Protein AF-Q2BZ16-F1 (afdb_monomer)

pLDDT: mean 89.01, std 15.11, range [29.8, 98.81]

Nearest PDB structures (foldseek):
  7jh5-assembly2_B  TM=1.360E-01  e=3.542E+00  synthetic construct
  8px9-assembly1_A  TM=1.575E-01  e=5.573E+00  Escherichia coli
  4mu6-assembly1_A  TM=1.431E-01  e=7.653E+00  Legionella pneumophila subsp. pneumophila str. Philadelphia 1

Radius of gyration: 20.98 Å; Cα contacts (8 Å, |Δi|>4): 187; chains: 1; bounding box: 48×54×52 Å

Foldseek 3Di:
DVVVVVVVVVVVVPPPLVVVVVCLVCVLVVVLVVCVLQFPDDPVLSVLLSVLSVVLSVVCLQPLLVQVLVLLVVVLVCLVDQDDLVVVVVSVVSVLVSVLVSVLSSVVSVLVSLLVDDPVRLVRSLVSVVVVLVVVVVVVVVDDPVRQLVVQLVVQQVVLCQQQNDDDPVLSVLSSVLSVLCVVCVVVVSVLVVVLSVQVNVLSVCSNDPCSSVSVSVSSSCVSVVPDPVCVVVVVVSSSVVSVSVSVSSNPHDPNSSVSNSVVSVSSSVSSVVSSPPD

Solvent-accessible surface area (backbone atoms only — not comparable to full-atom values): 14954 Å² total; per-residue (Å²): 118,77,73,63,55,58,62,53,53,60,59,66,70,75,33,78,60,51,55,54,50,51,51,60,77,42,37,43,59,53,52,48,58,59,42,57,77,39,46,64,64,53,78,66,47,44,54,53,32,52,56,34,29,49,53,24,49,53,50,38,37,70,56,43,44,57,51,52,45,51,52,52,52,52,51,57,61,56,62,76,44,70,58,51,49,68,54,49,52,50,50,52,52,54,53,42,52,52,47,38,58,47,49,52,45,58,44,50,32,51,49,59,39,57,48,69,52,52,74,64,32,54,50,51,20,51,50,43,51,54,48,54,54,48,52,58,48,50,61,58,65,75,45,52,75,66,54,54,42,50,55,43,25,52,54,52,46,51,59,47,30,78,46,37,41,88,76,52,77,68,50,51,50,50,40,42,52,51,28,50,55,51,58,75,46,39,64,60,56,53,50,52,52,52,50,49,50,55,51,49,57,54,49,62,74,39,39,86,44,90,60,29,63,64,51,52,53,51,48,51,41,28,61,70,67,62,62,40,91,91,49,40,68,64,49,51,55,49,49,53,54,50,32,50,48,52,28,54,51,51,61,66,51,47,76,68,29,49,52,44,31,53,49,51,56,48,49,55,38,52,46,46,52,51,51,54,70,58,124

Structure (mmCIF, N/CA/C/O backbone):
data_AF-Q2BZ16-F1
#
_entry.id   AF-Q2BZ16-F1
#
loop_
_atom_site.group_PDB
_atom_site.id
_atom_site.type_symbol
_atom_site.label_atom_id
_atom_site.label_alt_id
_atom_site.label_comp_id
_atom_site.label_asym_id
_atom_site.label_entity_id
_atom_site.label_seq_id
_atom_site.pdbx_PDB_ins_code
_atom_site.Cartn_x
_atom_site.Cartn_y
_atom_site.Cartn_z
_atom_site.occupancy
_atom_site.B_iso_or_equiv
_atom_site.auth_seq_id
_atom_site.auth_comp_id
_atom_site.auth_asym_id
_atom_site.auth_atom_id
_atom_site.pdbx_PDB_model_num
ATOM 1 N N . MET A 1 1 ? -8.953 -36.991 -1.541 1.00 36.22 1 MET A N 1
ATOM 2 C CA . MET A 1 1 ? -9.427 -35.610 -1.822 1.00 36.22 1 MET A CA 1
ATOM 3 C C . MET A 1 1 ? -8.443 -34.764 -2.638 1.00 36.22 1 MET A C 1
ATOM 5 O O . MET A 1 1 ? -8.890 -33.871 -3.342 1.00 36.22 1 MET A O 1
ATOM 9 N N . LEU A 1 2 ? -7.148 -35.106 -2.652 1.00 29.92 2 LEU A N 1
ATOM 10 C CA . LEU A 1 2 ? -6.067 -34.384 -3.343 1.00 29.92 2 LEU A CA 1
ATOM 11 C C . LEU A 1 2 ? -6.195 -34.264 -4.884 1.00 29.92 2 LEU A C 1
ATOM 13 O O . LEU A 1 2 ? -5.554 -33.414 -5.488 1.00 29.92 2 LEU A O 1
ATOM 17 N N . LYS A 1 3 ? -7.043 -35.075 -5.538 1.00 29.80 3 LYS A N 1
ATOM 18 C CA . LYS A 1 3 ? -7.273 -35.004 -6.997 1.00 29.80 3 LYS A CA 1
ATOM 19 C C . LYS A 1 3 ? -8.356 -33.993 -7.417 1.00 29.80 3 LYS A C 1
ATOM 21 O O . LYS A 1 3 ? -8.315 -33.531 -8.548 1.00 29.80 3 LYS A O 1
ATOM 26 N N . ARG A 1 4 ? -9.273 -33.584 -6.519 1.00 29.91 4 ARG A N 1
ATOM 27 C CA . ARG A 1 4 ? -10.236 -32.483 -6.784 1.00 29.91 4 ARG A CA 1
ATOM 28 C C . ARG A 1 4 ? -9.595 -31.102 -6.611 1.00 29.91 4 ARG A C 1
ATOM 30 O O . ARG A 1 4 ? -10.038 -30.150 -7.241 1.00 29.91 4 ARG A O 1
ATOM 37 N N . THR A 1 5 ? -8.522 -31.005 -5.827 1.00 37.19 5 THR A N 1
ATOM 38 C CA . THR A 1 5 ? -7.779 -29.757 -5.598 1.00 37.19 5 THR A CA 1
ATOM 39 C C . THR A 1 5 ? -6.943 -29.342 -6.811 1.00 37.19 5 THR A C 1
ATOM 41 O O . THR A 1 5 ? -6.835 -28.157 -7.102 1.00 37.19 5 THR A O 1
ATOM 44 N N . ILE A 1 6 ? -6.428 -30.306 -7.583 1.00 37.50 6 ILE A N 1
ATOM 45 C CA . ILE A 1 6 ? -5.630 -30.023 -8.788 1.00 37.50 6 ILE A CA 1
ATOM 46 C C . ILE A 1 6 ? -6.506 -29.436 -9.913 1.00 37.50 6 ILE A C 1
ATOM 48 O O . ILE A 1 6 ? -6.067 -28.538 -10.625 1.00 37.50 6 ILE A O 1
ATOM 52 N N . SER A 1 7 ? -7.773 -29.852 -10.030 1.00 34.72 7 SER A N 1
ATOM 53 C CA . SER A 1 7 ? -8.688 -29.336 -11.063 1.00 34.72 7 SER A CA 1
ATOM 54 C C . SER A 1 7 ? -9.267 -27.946 -10.760 1.00 34.72 7 SER A C 1
ATOM 56 O O . SER A 1 7 ? -9.598 -27.228 -11.697 1.00 34.72 7 SER A O 1
ATOM 58 N N . ILE A 1 8 ? -9.344 -27.527 -9.489 1.00 37.44 8 ILE A N 1
ATOM 59 C CA . ILE A 1 8 ? -9.792 -26.166 -9.124 1.00 37.44 8 ILE A CA 1
ATOM 60 C C . ILE A 1 8 ? -8.650 -25.153 -9.305 1.00 37.44 8 ILE A C 1
ATOM 62 O O . ILE A 1 8 ? -8.877 -24.049 -9.793 1.00 37.44 8 ILE A O 1
ATOM 66 N N . ILE A 1 9 ? -7.402 -25.552 -9.037 1.00 39.59 9 ILE A N 1
ATOM 67 C CA . ILE A 1 9 ? -6.224 -24.695 -9.250 1.00 39.59 9 ILE A CA 1
ATOM 68 C C . ILE A 1 9 ? -5.995 -24.408 -10.748 1.00 39.59 9 ILE A C 1
ATOM 70 O O . ILE A 1 9 ? -5.585 -23.306 -11.100 1.00 39.59 9 ILE A O 1
ATOM 74 N N . ILE A 1 10 ? -6.348 -25.337 -11.646 1.00 38.06 10 ILE A N 1
ATOM 75 C CA . ILE A 1 10 ? -6.248 -25.135 -13.106 1.00 38.06 10 ILE A CA 1
ATOM 76 C C . ILE A 1 10 ? -7.268 -24.097 -13.627 1.00 38.06 10 ILE A C 1
ATOM 78 O O . ILE A 1 10 ? -6.991 -23.418 -14.615 1.00 38.06 10 ILE A O 1
ATOM 82 N N . ILE A 1 11 ? -8.394 -23.882 -12.932 1.00 36.31 11 ILE A N 1
ATOM 83 C CA . ILE A 1 11 ? -9.359 -22.812 -13.257 1.00 36.31 11 ILE A CA 1
ATOM 84 C C . ILE A 1 11 ? -8.897 -21.454 -12.690 1.00 36.31 11 ILE A C 1
ATOM 86 O O . ILE A 1 11 ? -9.123 -20.422 -13.322 1.00 36.31 11 ILE A O 1
ATOM 90 N N . CYS A 1 12 ? -8.148 -21.441 -11.579 1.00 35.69 12 CYS A N 1
ATOM 91 C CA . CYS A 1 12 ? -7.564 -20.221 -11.003 1.00 35.69 12 CYS A CA 1
ATOM 92 C C . CYS A 1 12 ? -6.459 -19.580 -11.869 1.00 35.69 12 CYS A C 1
ATOM 94 O O . CYS A 1 12 ? -6.172 -18.397 -11.708 1.00 35.69 12 CYS A O 1
ATOM 96 N N . VAL A 1 13 ? -5.860 -20.319 -12.813 1.00 43.97 13 VAL A N 1
ATOM 97 C CA . VAL A 1 13 ? -4.787 -19.814 -13.698 1.00 43.97 13 VAL A CA 1
ATOM 98 C C . VAL A 1 13 ? -5.331 -19.212 -15.008 1.00 43.97 13 VAL A C 1
ATOM 100 O O . VAL A 1 13 ? -4.614 -18.508 -15.714 1.00 43.97 13 VAL A O 1
ATOM 103 N N . MET A 1 14 ? -6.617 -19.407 -15.323 1.00 35.34 14 MET A N 1
ATOM 104 C CA . MET A 1 14 ? -7.215 -18.929 -16.580 1.00 35.34 14 MET A CA 1
ATOM 105 C C . MET A 1 14 ? -7.683 -17.463 -16.550 1.00 35.34 14 MET A C 1
ATOM 107 O O . M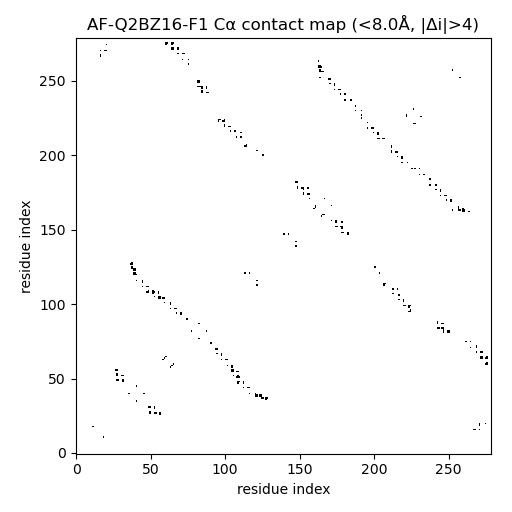ET A 1 14 ? -8.068 -16.941 -17.594 1.00 35.34 14 MET A O 1
ATOM 111 N N . LEU A 1 15 ? -7.668 -16.767 -15.405 1.00 41.56 15 LEU A N 1
ATOM 112 C CA . LEU A 1 15 ? -8.294 -15.444 -15.293 1.00 41.56 15 LEU A CA 1
ATOM 113 C C . LEU A 1 15 ? -7.545 -14.485 -14.350 1.00 41.56 15 LEU A C 1
ATOM 115 O O . LEU A 1 15 ? -8.103 -14.033 -13.350 1.00 41.56 15 LEU A O 1
ATOM 119 N N . SER A 1 16 ? -6.315 -14.089 -14.686 1.00 46.12 16 SER A N 1
ATOM 120 C CA . SER A 1 16 ? -5.622 -13.003 -13.963 1.00 46.12 16 SER A CA 1
ATOM 121 C C . SER A 1 16 ? -6.459 -11.709 -13.886 1.00 46.12 16 SER A C 1
ATOM 123 O O . SER A 1 16 ? -6.388 -10.992 -12.892 1.00 46.12 16 SER A O 1
ATOM 125 N N . GLY A 1 17 ? -7.350 -11.472 -14.860 1.00 45.38 17 GLY A N 1
ATOM 126 C CA . GLY A 1 17 ? -8.334 -10.382 -14.820 1.00 45.38 17 GLY A CA 1
ATOM 127 C C . GLY A 1 17 ? -9.620 -10.667 -14.024 1.00 45.38 17 GLY A C 1
ATOM 128 O O . GLY A 1 17 ? -10.212 -9.732 -13.482 1.00 45.38 17 GLY A O 1
ATOM 129 N N . CYS A 1 18 ? -10.080 -11.922 -13.894 1.00 52.06 18 CYS A N 1
ATOM 130 C CA . CYS A 1 18 ? -11.289 -12.201 -13.096 1.00 52.06 18 CYS A CA 1
ATOM 131 C C . CYS A 1 18 ? -10.998 -12.307 -11.611 1.00 52.06 18 CYS A C 1
ATOM 133 O O . CYS A 1 18 ? -11.869 -11.934 -10.839 1.00 52.06 18 CYS A O 1
ATOM 135 N N . THR A 1 19 ? -9.803 -12.729 -11.197 1.00 59.22 19 THR A N 1
ATOM 136 C CA . THR A 1 19 ? -9.430 -12.693 -9.776 1.00 59.22 19 THR A CA 1
ATOM 137 C C . THR A 1 19 ? -9.396 -11.252 -9.271 1.00 59.22 19 THR A C 1
ATOM 139 O O . THR A 1 19 ? -9.995 -10.959 -8.243 1.00 59.22 19 THR A O 1
ATOM 142 N N . PHE A 1 20 ? -8.811 -10.320 -10.035 1.00 63.94 20 PHE A N 1
ATOM 143 C CA . PHE A 1 20 ? -8.839 -8.893 -9.692 1.00 63.94 20 PHE A CA 1
ATOM 144 C C . PHE A 1 20 ? -10.270 -8.344 -9.617 1.00 63.94 20 PHE A C 1
ATOM 146 O O . PHE A 1 20 ? -10.628 -7.665 -8.660 1.00 63.94 20 PHE A O 1
ATOM 153 N N . LYS A 1 21 ? -11.118 -8.673 -10.598 1.00 63.62 21 LYS A N 1
ATOM 154 C CA . LYS A 1 21 ? -12.527 -8.248 -10.606 1.00 63.62 21 LYS A CA 1
ATOM 155 C C . LYS A 1 21 ? -13.335 -8.861 -9.468 1.00 63.62 21 LYS A C 1
ATOM 157 O O . LYS A 1 21 ? -14.177 -8.172 -8.910 1.00 63.62 21 LYS A O 1
ATOM 162 N N . LEU A 1 22 ? -13.119 -10.135 -9.153 1.00 67.50 22 LEU A N 1
ATOM 163 C CA . LEU A 1 22 ? -13.788 -10.835 -8.060 1.00 67.50 22 LEU A CA 1
ATOM 164 C C . LEU A 1 22 ? -13.410 -10.192 -6.724 1.00 67.50 22 LEU A C 1
ATOM 166 O O . LEU A 1 22 ? -14.297 -9.784 -5.988 1.00 67.50 22 LEU A O 1
ATOM 170 N N . VAL A 1 23 ? -12.110 -10.008 -6.472 1.00 69.31 23 VAL A N 1
ATOM 171 C CA . VAL A 1 23 ? -11.611 -9.352 -5.255 1.00 69.31 23 VAL A CA 1
ATOM 172 C C . VAL A 1 23 ? -12.132 -7.920 -5.152 1.00 69.31 23 VAL A C 1
ATOM 174 O O . VAL A 1 23 ? -12.609 -7.525 -4.097 1.00 69.31 23 VAL A O 1
ATOM 177 N N . TYR A 1 24 ? -12.109 -7.152 -6.246 1.00 77.75 24 TYR A N 1
ATOM 178 C CA . TYR A 1 24 ? -12.597 -5.773 -6.235 1.00 77.75 24 TYR A CA 1
ATOM 179 C C . TYR A 1 24 ? -14.115 -5.679 -6.012 1.00 77.75 24 TYR A C 1
ATOM 181 O O . TYR A 1 24 ? -14.581 -4.780 -5.321 1.00 77.75 24 TYR A O 1
ATOM 189 N N . ASN A 1 25 ? -14.908 -6.571 -6.613 1.00 76.88 25 ASN A N 1
ATOM 190 C CA . ASN A 1 25 ? -16.369 -6.548 -6.466 1.00 76.88 25 ASN A CA 1
ATOM 191 C C . ASN A 1 25 ? -16.848 -6.987 -5.078 1.00 76.88 25 ASN A C 1
ATOM 193 O O . ASN A 1 25 ? -18.020 -6.790 -4.791 1.00 76.88 25 ASN A O 1
ATOM 197 N N . SER A 1 26 ? -15.968 -7.575 -4.271 1.00 75.19 26 SER A N 1
ATOM 198 C CA . SER A 1 26 ? -16.225 -7.961 -2.880 1.00 75.19 26 SER A CA 1
ATOM 199 C C . SER A 1 26 ? -15.316 -7.195 -1.914 1.00 75.19 26 SER A C 1
ATOM 201 O O . SER A 1 26 ? -14.990 -7.689 -0.838 1.00 75.19 26 SER A O 1
ATOM 203 N N . LEU A 1 27 ? -14.797 -6.035 -2.334 1.00 75.69 27 LEU A N 1
ATOM 204 C CA . LEU A 1 27 ? -13.805 -5.286 -1.565 1.00 75.69 27 LEU A CA 1
ATOM 205 C C . LEU A 1 27 ? -14.391 -4.709 -0.273 1.00 75.69 27 LEU A C 1
ATOM 207 O O . LEU A 1 27 ? -13.687 -4.644 0.723 1.00 75.69 27 LEU A O 1
ATOM 211 N N . ASP A 1 28 ? -15.661 -4.325 -0.296 1.00 70.31 28 ASP A N 1
ATOM 212 C CA . ASP A 1 28 ? -16.469 -3.986 0.875 1.00 70.31 28 ASP A CA 1
ATOM 213 C C . ASP A 1 28 ? -16.415 -5.098 1.931 1.00 70.31 28 ASP A C 1
ATOM 215 O O . ASP A 1 28 ? -15.967 -4.843 3.046 1.00 70.31 28 ASP A O 1
ATOM 219 N N . PHE A 1 29 ? -16.722 -6.341 1.544 1.00 67.00 29 PHE A N 1
ATOM 220 C CA . PHE A 1 29 ? -16.635 -7.509 2.426 1.00 67.00 29 PHE A CA 1
ATOM 221 C C . PHE A 1 29 ? -15.213 -7.737 2.957 1.00 67.00 29 PHE A C 1
ATOM 223 O O . PHE A 1 29 ? -15.027 -8.032 4.131 1.00 67.00 29 PHE A O 1
ATOM 230 N N . TRP A 1 30 ? -14.183 -7.599 2.116 1.00 73.38 30 TRP A N 1
ATOM 231 C CA . TRP A 1 30 ? -12.798 -7.807 2.558 1.00 73.38 30 TRP A CA 1
ATOM 232 C C . TRP A 1 30 ? -12.284 -6.700 3.482 1.00 73.38 30 TRP A C 1
ATOM 234 O O . TRP A 1 30 ? -11.496 -6.991 4.382 1.00 73.38 30 TRP A O 1
ATOM 244 N N . ILE A 1 31 ? -12.690 -5.447 3.257 1.00 72.25 31 ILE A N 1
ATOM 245 C CA . ILE A 1 31 ? -12.357 -4.330 4.149 1.00 72.25 31 ILE A CA 1
ATOM 246 C C . ILE A 1 31 ? -13.032 -4.552 5.494 1.00 72.25 31 ILE A C 1
ATOM 248 O O . ILE A 1 31 ? -12.367 -4.450 6.518 1.00 72.25 31 ILE A O 1
ATOM 252 N N . ASP A 1 32 ? -14.317 -4.881 5.480 1.00 73.19 32 ASP A N 1
ATOM 253 C CA . ASP A 1 32 ? -15.089 -5.166 6.677 1.00 73.19 32 ASP A CA 1
ATOM 254 C C . ASP A 1 32 ? -14.503 -6.339 7.482 1.00 73.19 32 ASP A C 1
ATOM 256 O O . ASP A 1 32 ? -14.117 -6.170 8.638 1.00 73.19 32 ASP A O 1
ATOM 260 N N . TYR A 1 33 ? -14.284 -7.484 6.827 1.00 75.38 33 TYR A N 1
ATOM 261 C CA . TYR A 1 33 ? -13.641 -8.657 7.421 1.00 75.38 33 TYR A CA 1
ATOM 262 C C . TYR A 1 33 ? -12.287 -8.303 8.048 1.00 75.38 33 TYR A C 1
ATOM 264 O O . TYR A 1 33 ? -12.024 -8.652 9.195 1.00 75.38 33 TYR A O 1
ATOM 272 N N . TYR A 1 34 ? -11.438 -7.557 7.332 1.00 76.62 34 TYR A N 1
ATOM 273 C CA . TYR A 1 34 ? -10.153 -7.114 7.871 1.00 76.62 34 TYR A CA 1
ATOM 274 C C . TYR A 1 34 ? -10.320 -6.173 9.069 1.00 76.62 34 TYR A C 1
ATOM 276 O O . TYR A 1 34 ? -9.558 -6.265 10.024 1.00 76.62 34 TYR A O 1
ATOM 284 N N . LEU A 1 35 ? -11.287 -5.253 9.035 1.00 80.50 35 LEU A N 1
ATOM 285 C CA . LEU A 1 35 ? -11.538 -4.323 10.133 1.00 80.50 35 LEU A CA 1
ATOM 286 C C . LEU A 1 35 ? -12.117 -5.018 11.364 1.00 80.50 35 LEU A C 1
ATOM 288 O O . LEU A 1 35 ? -11.813 -4.567 12.465 1.00 80.50 35 LEU A O 1
ATOM 292 N N . SER A 1 36 ? -12.870 -6.107 11.207 1.00 80.31 36 SER A N 1
ATOM 293 C CA . SER A 1 36 ? -13.426 -6.876 12.327 1.00 80.31 36 SER A CA 1
ATOM 294 C C . SER A 1 36 ? -12.349 -7.466 13.254 1.00 80.31 36 SER A C 1
ATOM 296 O O . SER A 1 36 ? -12.564 -7.573 14.459 1.00 80.31 36 SER A O 1
ATOM 298 N N . ASP A 1 37 ? -11.144 -7.730 12.731 1.00 85.75 37 ASP A N 1
ATOM 299 C CA . ASP A 1 37 ? -9.990 -8.157 13.534 1.00 85.75 37 ASP A CA 1
ATOM 300 C C . ASP A 1 37 ? -9.412 -7.021 14.403 1.00 85.75 37 ASP A C 1
ATOM 302 O O . ASP A 1 37 ? -8.640 -7.281 15.322 1.00 85.75 37 ASP A O 1
ATOM 306 N N . TYR A 1 38 ? -9.762 -5.755 14.138 1.00 86.94 38 TYR A N 1
ATOM 307 C CA . TYR A 1 38 ? -9.217 -4.577 14.831 1.00 86.94 38 TYR A CA 1
ATOM 308 C C . TYR A 1 38 ? -10.276 -3.733 15.551 1.00 86.94 38 TYR A C 1
ATOM 310 O O . TYR A 1 38 ? -9.956 -3.070 16.541 1.00 8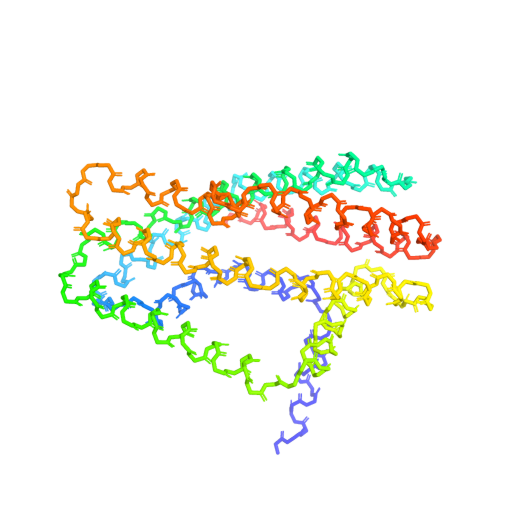6.94 38 TYR A O 1
ATOM 318 N N . LEU A 1 39 ? -11.514 -3.696 15.062 1.00 90.69 39 LEU A N 1
ATOM 319 C CA . LEU A 1 39 ? -12.602 -2.874 15.581 1.00 90.69 39 LEU A CA 1
ATOM 320 C C . LEU A 1 39 ? -13.577 -3.727 16.395 1.00 90.69 39 LEU A C 1
ATOM 322 O O . LEU A 1 39 ? -14.169 -4.664 15.878 1.00 90.69 39 LEU A O 1
ATOM 326 N N . ASP A 1 40 ? -13.772 -3.370 17.665 1.00 92.00 40 ASP A N 1
ATOM 327 C CA . ASP A 1 40 ? -14.733 -4.035 18.555 1.00 92.00 40 ASP A CA 1
ATOM 328 C C . ASP A 1 40 ? -16.141 -3.470 18.305 1.00 92.00 40 ASP A C 1
ATOM 330 O O . ASP A 1 40 ? -16.627 -2.634 19.068 1.00 92.00 40 ASP A O 1
ATOM 334 N N . LEU A 1 41 ? -16.744 -3.819 17.165 1.00 93.94 41 LEU A N 1
ATOM 335 C CA . LEU A 1 41 ? -18.048 -3.308 16.732 1.00 93.94 41 LEU A CA 1
ATOM 336 C C . LEU A 1 41 ? -19.192 -4.198 17.226 1.00 93.94 41 LEU A C 1
ATOM 338 O O . LEU A 1 41 ? -19.115 -5.424 17.170 1.00 93.94 41 LEU A O 1
ATOM 342 N N . ASP A 1 42 ? -20.283 -3.580 17.680 1.00 94.62 42 ASP A N 1
ATOM 343 C CA . ASP A 1 42 ? -21.539 -4.300 17.896 1.00 94.62 42 ASP A CA 1
ATOM 344 C C . ASP A 1 42 ? -22.280 -4.553 16.569 1.00 94.62 42 ASP A C 1
ATOM 346 O O . ASP A 1 42 ? -21.923 -4.025 15.515 1.00 94.62 42 ASP A O 1
ATOM 350 N N . SER A 1 43 ? -23.343 -5.360 16.602 1.00 94.94 43 SER A N 1
ATOM 351 C CA . SER A 1 43 ? -24.082 -5.731 15.388 1.00 94.94 43 SER A CA 1
ATOM 352 C C . SER A 1 43 ? -24.708 -4.543 14.650 1.00 94.94 43 SER A C 1
ATOM 354 O O . SER A 1 43 ? -24.883 -4.614 13.435 1.00 94.94 43 SER A O 1
ATOM 356 N N . GLN A 1 44 ? -25.062 -3.461 15.351 1.00 96.50 44 GLN A N 1
ATOM 357 C CA . GLN A 1 44 ? -25.607 -2.270 14.703 1.00 96.50 44 GLN A CA 1
ATOM 358 C C . GLN A 1 44 ? -24.491 -1.504 13.985 1.00 96.50 44 GLN A C 1
ATOM 360 O O . GLN A 1 44 ? -24.634 -1.178 12.810 1.00 96.50 44 GLN A O 1
ATOM 365 N N . GLN A 1 45 ? -23.373 -1.269 14.671 1.00 96.94 45 GLN A N 1
ATOM 366 C CA . GLN A 1 45 ? -22.184 -0.607 14.129 1.00 96.94 45 GLN A CA 1
ATOM 367 C C . GLN A 1 45 ? -21.600 -1.351 12.926 1.00 96.94 45 GLN A C 1
ATOM 369 O O . GLN A 1 45 ? -21.195 -0.729 11.948 1.00 96.94 45 GLN A O 1
ATOM 374 N N . GLN A 1 46 ? -21.592 -2.679 12.995 1.00 94.56 46 GLN A N 1
ATOM 375 C CA . GLN A 1 46 ? -21.154 -3.564 11.924 1.00 94.56 46 GLN A CA 1
ATOM 376 C C . GLN A 1 46 ? -22.020 -3.393 10.666 1.00 94.56 46 GLN A C 1
ATOM 378 O O . GLN A 1 46 ? -21.512 -3.126 9.582 1.00 94.56 46 GLN A O 1
ATOM 383 N N . ASN A 1 47 ? -23.345 -3.435 10.821 1.00 94.62 47 ASN A N 1
ATOM 384 C CA . ASN A 1 47 ? -24.279 -3.216 9.715 1.00 94.62 47 ASN A CA 1
ATOM 385 C C . ASN A 1 47 ? -24.182 -1.788 9.132 1.00 94.62 47 ASN A C 1
ATOM 387 O O . ASN A 1 47 ? -24.303 -1.598 7.923 1.00 94.62 47 ASN A O 1
ATOM 391 N N . GLU A 1 48 ? -23.943 -0.775 9.975 1.00 95.69 48 GLU A N 1
ATOM 392 C CA . GLU A 1 48 ? -23.670 0.600 9.526 1.00 95.69 48 GLU A CA 1
ATOM 393 C C . GLU A 1 48 ? -22.371 0.682 8.701 1.00 95.69 48 GLU A C 1
ATOM 395 O O . GLU A 1 48 ? -22.342 1.355 7.665 1.00 95.69 48 GLU A O 1
ATOM 400 N N . LEU A 1 49 ? -21.313 -0.026 9.120 1.00 95.12 49 LEU A N 1
ATOM 401 C CA . LEU A 1 49 ? -20.041 -0.087 8.398 1.00 95.12 49 LEU A CA 1
ATOM 402 C C . LEU A 1 49 ? -20.207 -0.753 7.029 1.00 95.12 49 LEU A C 1
ATOM 404 O O . LEU A 1 49 ? -19.777 -0.182 6.028 1.00 95.12 49 LEU A O 1
ATOM 408 N N . GLU A 1 50 ? -20.847 -1.921 6.981 1.00 93.75 50 GLU A N 1
ATOM 409 C CA . GLU A 1 50 ? -21.070 -2.696 5.755 1.00 93.75 50 GLU A CA 1
ATOM 410 C C . GLU A 1 50 ? -21.809 -1.868 4.691 1.00 93.75 50 GLU A C 1
ATOM 412 O O . GLU A 1 50 ? -21.316 -1.704 3.571 1.00 93.75 50 GLU A O 1
ATOM 417 N N . GLN A 1 51 ? -22.937 -1.248 5.056 1.00 95.44 51 GLN A N 1
ATOM 418 C CA . GLN A 1 51 ? -23.701 -0.384 4.145 1.00 95.44 51 GLN A CA 1
ATOM 419 C C . GLN A 1 51 ? -22.883 0.830 3.685 1.00 95.44 51 GLN A C 1
ATOM 421 O O . GLN A 1 51 ? -22.909 1.219 2.513 1.00 95.44 51 GLN A O 1
ATOM 426 N N . GLY A 1 52 ? -22.128 1.436 4.604 1.00 96.38 52 GLY A N 1
ATOM 427 C CA . GLY A 1 52 ? -21.242 2.548 4.289 1.00 96.38 52 GLY A CA 1
ATOM 428 C C . GLY A 1 52 ? -20.129 2.163 3.307 1.00 96.38 52 GLY A C 1
ATOM 429 O O . GLY A 1 52 ? -19.821 2.932 2.391 1.00 96.38 52 GLY A O 1
ATOM 430 N N . LEU A 1 53 ? -19.548 0.970 3.458 1.00 93.69 53 LEU A N 1
ATOM 431 C CA . LEU A 1 53 ? -18.510 0.437 2.575 1.00 93.69 53 LEU A CA 1
ATOM 432 C C . LEU A 1 53 ? -19.050 0.078 1.187 1.00 93.69 53 LEU A C 1
ATOM 434 O O . LEU A 1 53 ? -18.352 0.325 0.201 1.00 93.69 53 LEU A O 1
ATOM 438 N N . GLU A 1 54 ? -20.286 -0.413 1.079 1.00 94.38 54 GLU A N 1
ATOM 439 C CA . GLU A 1 54 ? -20.949 -0.645 -0.212 1.00 94.38 54 GLU A CA 1
ATOM 440 C C . GLU A 1 54 ? -21.081 0.671 -1.005 1.00 94.38 54 GLU A C 1
ATOM 442 O O . GLU A 1 54 ? -20.672 0.769 -2.171 1.00 94.38 54 GLU A O 1
ATOM 447 N N . ILE A 1 55 ? -21.567 1.731 -0.346 1.00 95.38 55 ILE A N 1
ATOM 448 C CA . ILE A 1 55 ? -21.687 3.072 -0.939 1.00 95.38 55 ILE A CA 1
ATOM 449 C C . ILE A 1 55 ? -20.304 3.617 -1.320 1.00 95.38 55 ILE A C 1
ATOM 451 O O . ILE A 1 55 ? -20.119 4.127 -2.432 1.00 95.38 55 ILE A O 1
ATOM 455 N N . ALA A 1 56 ? -19.318 3.490 -0.428 1.00 93.62 56 ALA A N 1
ATOM 456 C CA . ALA A 1 56 ? -17.945 3.915 -0.678 1.00 93.62 56 ALA A CA 1
ATOM 457 C C . ALA A 1 56 ? -17.338 3.187 -1.890 1.00 93.62 56 ALA A C 1
ATOM 459 O O . ALA A 1 56 ? -16.721 3.818 -2.751 1.00 93.62 56 ALA A O 1
ATOM 460 N N . LEU A 1 57 ? -17.561 1.878 -2.031 1.00 91.00 57 LEU A N 1
ATOM 461 C CA . LEU A 1 57 ? -17.077 1.095 -3.167 1.00 91.00 57 LEU A CA 1
ATOM 462 C C . LEU A 1 57 ? -17.698 1.567 -4.490 1.00 91.00 57 LEU A C 1
ATOM 464 O O . LEU A 1 57 ? -16.987 1.699 -5.497 1.00 91.00 57 LEU A O 1
ATOM 468 N N . ALA A 1 58 ? -18.999 1.871 -4.492 1.00 93.19 58 ALA A N 1
ATOM 469 C CA . ALA A 1 58 ? -19.686 2.434 -5.650 1.00 93.19 58 ALA A CA 1
ATOM 470 C C . ALA A 1 58 ? -19.125 3.819 -6.028 1.00 93.19 58 ALA A C 1
ATOM 472 O O . ALA A 1 58 ? -18.823 4.070 -7.200 1.00 93.19 58 ALA A O 1
ATOM 473 N N . GLN A 1 59 ? -18.900 4.698 -5.046 1.00 93.69 59 GLN A N 1
ATOM 474 C CA . GLN A 1 59 ? -18.278 6.011 -5.261 1.00 93.69 59 GLN A CA 1
ATOM 475 C C . GLN A 1 59 ? -16.842 5.886 -5.789 1.00 93.69 59 GLN A C 1
ATOM 477 O O . GLN A 1 59 ? -16.475 6.544 -6.769 1.00 93.69 59 GLN A O 1
ATOM 482 N N . HIS A 1 60 ? -16.034 5.002 -5.198 1.00 92.62 60 HIS A N 1
ATOM 483 C CA . HIS A 1 60 ? -14.663 4.738 -5.627 1.00 92.62 60 HIS A CA 1
ATOM 484 C C . HIS A 1 60 ? -14.622 4.248 -7.080 1.00 92.62 60 HIS A C 1
ATOM 486 O O . HIS A 1 60 ? -13.818 4.726 -7.888 1.00 92.62 60 HIS A O 1
ATOM 492 N N . ARG A 1 61 ? -15.536 3.342 -7.448 1.00 91.25 61 ARG A N 1
ATOM 493 C CA . ARG A 1 61 ? -15.682 2.843 -8.821 1.00 91.25 61 ARG A CA 1
ATOM 494 C C . ARG A 1 61 ? -16.000 3.966 -9.811 1.00 91.25 61 ARG A C 1
ATOM 496 O O . ARG A 1 61 ? -15.390 4.014 -10.877 1.00 91.25 61 ARG A O 1
ATOM 503 N N . GLN A 1 62 ? -16.919 4.867 -9.465 1.00 90.25 62 GLN A N 1
ATOM 504 C CA . GLN A 1 62 ? -17.344 5.953 -10.354 1.00 90.25 62 GLN A CA 1
ATOM 505 C C . GLN A 1 62 ? -16.290 7.059 -10.500 1.00 90.25 62 GLN A C 1
ATOM 507 O O . GLN A 1 62 ? -16.130 7.615 -11.587 1.00 90.25 62 GLN A O 1
ATOM 512 N N . GLN A 1 63 ? -15.566 7.381 -9.426 1.00 91.38 63 GLN A N 1
ATOM 513 C CA . GLN A 1 63 ? -14.705 8.567 -9.379 1.00 91.38 63 GLN A CA 1
ATOM 514 C C . GLN A 1 63 ? -13.213 8.223 -9.448 1.00 91.38 63 GLN A C 1
ATOM 516 O O . GLN A 1 63 ? -12.481 8.765 -10.279 1.00 91.38 63 GLN A O 1
ATOM 521 N N . GLN A 1 64 ? -12.749 7.300 -8.603 1.00 90.25 64 GLN A N 1
ATOM 522 C CA . GLN A 1 64 ? -11.319 7.075 -8.365 1.00 90.25 64 GLN A CA 1
ATOM 523 C C . GLN A 1 64 ? -10.695 6.140 -9.403 1.00 90.25 64 GLN A C 1
ATOM 525 O O . GLN A 1 64 ? -9.596 6.396 -9.902 1.00 90.25 64 GLN A O 1
ATOM 530 N N . LEU A 1 65 ? -11.419 5.104 -9.838 1.00 91.38 65 LEU A N 1
ATOM 531 C CA . LEU A 1 65 ? -10.931 4.197 -10.882 1.00 91.38 65 LEU A CA 1
ATOM 532 C C . LEU A 1 65 ? -10.621 4.916 -12.205 1.00 91.38 65 LEU A C 1
ATOM 534 O O . LEU A 1 65 ? -9.636 4.590 -12.874 1.00 91.38 65 LEU A O 1
ATOM 538 N N . ALA A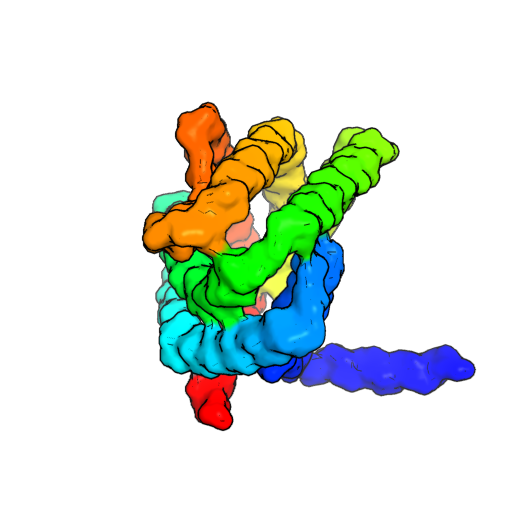 1 66 ? -11.405 5.934 -12.571 1.00 94.62 66 ALA A N 1
ATOM 539 C CA . ALA A 1 66 ? -11.150 6.737 -13.765 1.00 94.62 66 ALA A CA 1
ATOM 540 C C . ALA A 1 66 ? -9.826 7.521 -13.671 1.00 94.62 66 ALA A C 1
ATOM 542 O O . ALA A 1 66 ? -9.133 7.684 -14.682 1.00 94.62 66 ALA A O 1
ATOM 543 N N . VAL A 1 67 ? -9.446 7.970 -12.468 1.00 94.94 67 VAL A N 1
ATOM 544 C CA . VAL A 1 67 ? -8.160 8.636 -12.209 1.00 94.94 67 VAL A CA 1
ATOM 545 C C . VAL A 1 67 ? -7.011 7.658 -12.435 1.00 94.94 67 VAL A C 1
ATOM 547 O O . VAL A 1 67 ? -6.120 7.952 -13.236 1.00 94.94 67 VAL A O 1
ATOM 550 N N . PHE A 1 68 ? -7.055 6.466 -11.828 1.00 91.50 68 PHE A N 1
ATOM 551 C CA . PHE A 1 68 ? -6.023 5.443 -12.040 1.00 91.50 68 PHE A CA 1
ATOM 552 C C . PHE A 1 68 ? -5.918 5.023 -13.504 1.00 91.50 68 PHE A C 1
ATOM 554 O O . PHE A 1 68 ? -4.813 4.952 -14.041 1.00 91.50 68 PHE A O 1
ATOM 561 N N . HIS A 1 69 ? -7.047 4.820 -14.187 1.00 95.44 69 HIS A N 1
ATOM 562 C CA . HIS A 1 69 ? -7.053 4.476 -15.607 1.00 95.44 69 HIS A CA 1
ATOM 563 C C . HIS A 1 69 ? -6.311 5.523 -16.460 1.00 95.44 69 HIS A C 1
ATOM 565 O O . HIS A 1 69 ? -5.497 5.166 -17.319 1.00 95.44 69 HIS A O 1
ATOM 571 N N . LYS A 1 70 ? -6.544 6.820 -16.202 1.00 97.50 70 LYS A N 1
ATOM 572 C CA . LYS A 1 70 ? -5.844 7.926 -16.878 1.00 97.50 70 LYS A CA 1
ATOM 573 C C . LYS A 1 70 ? -4.357 7.981 -16.510 1.00 97.50 70 LYS A C 1
ATOM 575 O O . LYS A 1 70 ? -3.529 8.141 -17.406 1.00 97.50 70 LYS A O 1
ATOM 580 N N . LEU A 1 71 ? -4.005 7.820 -15.231 1.00 95.50 71 LEU A N 1
ATOM 581 C CA . LEU A 1 71 ? -2.609 7.808 -14.772 1.00 95.50 71 LEU A CA 1
ATOM 582 C C . LEU A 1 71 ? -1.806 6.672 -15.414 1.00 95.50 71 LEU A C 1
ATOM 584 O O . LEU A 1 71 ? -0.708 6.911 -15.915 1.00 95.50 71 LEU A O 1
ATOM 588 N N . ILE A 1 72 ? -2.372 5.464 -15.467 1.00 96.50 72 ILE A N 1
ATOM 589 C CA . ILE A 1 72 ? -1.731 4.308 -16.104 1.00 96.50 72 ILE A CA 1
ATOM 590 C C . ILE A 1 72 ? -1.583 4.546 -17.612 1.00 96.50 72 ILE A C 1
ATOM 592 O O . ILE A 1 72 ? -0.536 4.238 -18.173 1.00 96.50 72 ILE A O 1
ATOM 596 N N . SER A 1 73 ? -2.575 5.155 -18.274 1.00 98.00 73 SER A N 1
ATOM 597 C CA . SER A 1 73 ? -2.470 5.518 -19.697 1.00 98.00 73 SER A CA 1
ATOM 598 C C . SER A 1 73 ? -1.320 6.487 -19.985 1.00 98.00 73 SER A C 1
ATOM 600 O O . SER A 1 73 ? -0.617 6.336 -20.988 1.00 98.00 73 SER A O 1
ATOM 602 N N . ALA A 1 74 ? -1.134 7.490 -19.123 1.00 98.31 74 ALA A N 1
ATOM 603 C CA . ALA A 1 74 ? -0.022 8.428 -19.236 1.00 98.31 74 ALA A CA 1
ATOM 604 C C . ALA A 1 74 ? 1.316 7.702 -19.025 1.00 98.31 74 ALA A C 1
ATOM 606 O O . ALA A 1 74 ? 2.200 7.794 -19.875 1.00 98.31 74 ALA A O 1
ATOM 607 N N . LEU A 1 75 ? 1.411 6.880 -17.973 1.00 96.75 75 LEU A N 1
ATOM 608 C CA . LEU A 1 75 ? 2.609 6.094 -17.675 1.00 96.75 75 LEU A CA 1
ATOM 609 C C . LEU A 1 75 ? 2.997 5.174 -18.840 1.00 96.75 75 LEU A C 1
ATOM 611 O O . LEU A 1 75 ? 4.161 5.127 -19.222 1.00 96.75 75 LEU A O 1
ATOM 615 N N . GLN A 1 76 ? 2.030 4.480 -19.447 1.00 96.69 76 GLN A N 1
ATOM 616 C CA . GLN A 1 76 ? 2.268 3.644 -20.628 1.00 96.69 76 GLN A CA 1
ATOM 617 C C . GLN A 1 76 ? 2.857 4.429 -21.800 1.00 96.69 76 GLN A C 1
ATOM 619 O O . GLN A 1 76 ? 3.717 3.912 -22.516 1.00 96.69 76 GLN A O 1
ATOM 624 N N . THR A 1 77 ? 2.385 5.659 -22.008 1.00 97.62 77 THR A N 1
ATOM 625 C CA . THR A 1 77 ? 2.864 6.523 -23.090 1.00 97.62 77 THR A CA 1
ATOM 626 C C . THR A 1 77 ? 4.315 6.923 -22.854 1.00 97.62 77 THR A C 1
ATOM 628 O O . THR A 1 77 ? 5.132 6.778 -23.764 1.00 97.62 77 THR A O 1
ATOM 631 N N . ASP A 1 78 ? 4.649 7.333 -21.632 1.00 97.56 78 ASP A N 1
ATOM 632 C CA . ASP A 1 78 ? 6.004 7.761 -21.280 1.00 97.56 78 ASP A CA 1
ATOM 633 C C . ASP A 1 78 ? 6.995 6.589 -21.258 1.00 97.56 78 ASP A C 1
ATOM 635 O O . ASP A 1 78 ? 8.125 6.735 -21.718 1.00 97.56 78 ASP A O 1
ATOM 639 N N . LEU A 1 79 ? 6.556 5.396 -20.837 1.00 95.69 79 LEU A N 1
ATOM 640 C CA . LEU A 1 79 ? 7.361 4.167 -20.830 1.00 95.69 79 LEU A CA 1
ATOM 641 C C . LEU A 1 79 ? 7.760 3.663 -22.226 1.00 95.69 79 LEU A C 1
ATOM 643 O O . LEU A 1 79 ? 8.507 2.692 -22.327 1.00 95.69 79 LEU A O 1
ATOM 647 N N . LYS A 1 80 ? 7.305 4.292 -23.320 1.00 92.75 80 LYS A N 1
ATOM 648 C CA . LYS A 1 80 ? 7.831 4.006 -24.670 1.00 92.75 80 LYS A CA 1
ATOM 649 C C . LYS A 1 80 ? 9.328 4.320 -24.791 1.00 92.75 80 LYS A C 1
ATOM 651 O O . LYS A 1 80 ? 9.968 3.851 -25.730 1.00 92.75 80 LYS A O 1
ATOM 656 N N . LYS A 1 81 ? 9.872 5.108 -23.863 1.00 94.19 81 LYS A N 1
ATOM 657 C CA . LYS A 1 81 ? 11.301 5.370 -23.683 1.00 94.19 81 LYS A CA 1
ATOM 658 C C . LYS A 1 81 ? 11.655 5.208 -22.196 1.00 94.19 81 LYS A C 1
ATOM 660 O O . LYS A 1 81 ? 10.753 5.265 -21.359 1.00 94.19 81 LYS A O 1
ATOM 665 N N . PRO A 1 82 ? 12.937 5.011 -21.846 1.00 95.25 82 PRO A N 1
ATOM 666 C CA . PRO A 1 82 ? 13.343 5.009 -20.448 1.00 95.25 82 PRO A CA 1
ATOM 667 C C . PRO A 1 82 ? 12.975 6.323 -19.746 1.00 95.25 82 PRO A C 1
ATOM 669 O O . PRO A 1 82 ? 13.192 7.410 -20.285 1.00 95.25 82 PRO A O 1
ATOM 672 N N . LEU A 1 83 ? 12.409 6.215 -18.546 1.00 96.56 83 LEU A N 1
ATOM 673 C CA . LEU A 1 83 ? 12.010 7.334 -17.707 1.00 96.56 83 LEU A CA 1
ATOM 674 C C . LEU A 1 83 ? 13.222 7.950 -17.011 1.00 96.56 83 LEU A C 1
ATOM 676 O O . LEU A 1 83 ? 14.120 7.264 -16.525 1.00 96.56 83 LEU A O 1
ATOM 680 N N . THR A 1 84 ? 13.193 9.267 -16.867 1.00 95.69 84 THR A N 1
ATOM 681 C CA . THR A 1 84 ? 14.112 9.991 -15.984 1.00 95.69 84 THR A CA 1
ATOM 682 C C . THR A 1 84 ? 13.728 9.800 -14.512 1.00 95.69 84 THR A C 1
ATOM 684 O O . THR A 1 84 ? 12.575 9.511 -14.182 1.00 95.69 84 THR A O 1
ATOM 687 N N . ALA A 1 85 ? 14.669 10.038 -13.591 1.00 92.06 85 ALA A N 1
ATOM 688 C CA . ALA A 1 85 ? 14.384 9.993 -12.153 1.00 92.06 85 ALA A CA 1
ATOM 689 C C . ALA A 1 85 ? 13.291 11.006 -11.750 1.00 92.06 85 ALA A C 1
ATOM 691 O O . ALA A 1 85 ? 12.430 10.696 -10.928 1.00 92.06 85 ALA A O 1
ATOM 692 N N . ALA A 1 86 ? 13.265 12.182 -12.389 1.00 95.12 86 ALA A N 1
ATOM 693 C CA . ALA A 1 86 ? 12.235 13.197 -12.170 1.00 95.12 86 ALA A CA 1
ATOM 694 C C . ALA A 1 86 ? 10.837 12.729 -12.617 1.00 95.12 86 ALA A C 1
ATOM 696 O O . ALA A 1 86 ? 9.854 12.971 -11.915 1.00 95.12 86 ALA A O 1
ATOM 697 N N . GLN A 1 87 ? 10.733 12.015 -13.745 1.00 97.50 87 GLN A N 1
ATOM 698 C CA . GLN A 1 87 ? 9.468 11.412 -14.182 1.00 97.50 87 GLN A CA 1
ATOM 699 C C . GLN A 1 87 ? 9.003 10.320 -13.213 1.00 97.50 87 GLN A C 1
ATOM 701 O O . GLN A 1 87 ? 7.826 10.290 -12.861 1.00 97.50 87 GLN A O 1
ATOM 706 N N . ILE A 1 88 ? 9.910 9.470 -12.722 1.00 95.81 88 ILE A N 1
ATOM 707 C CA . ILE A 1 88 ? 9.580 8.448 -11.714 1.00 95.81 88 ILE A CA 1
ATOM 708 C C . ILE A 1 88 ? 9.057 9.103 -10.430 1.00 95.81 88 ILE A C 1
ATOM 710 O O . ILE A 1 88 ? 8.006 8.703 -9.929 1.00 95.81 88 ILE A O 1
ATOM 714 N N . ALA A 1 89 ? 9.726 10.148 -9.936 1.00 95.75 89 ALA A N 1
ATOM 715 C CA . ALA A 1 89 ? 9.273 10.908 -8.772 1.00 95.75 89 ALA A CA 1
ATOM 716 C C . ALA A 1 89 ? 7.899 11.568 -9.002 1.00 95.75 89 ALA A C 1
ATOM 718 O O . ALA A 1 89 ? 7.041 11.571 -8.115 1.00 95.75 89 ALA A O 1
ATOM 719 N N . ASN A 1 90 ? 7.651 12.101 -10.205 1.00 97.69 90 ASN A N 1
ATOM 720 C CA . ASN A 1 90 ? 6.353 12.663 -10.576 1.00 97.69 90 ASN A CA 1
ATOM 721 C C . ASN A 1 90 ? 5.240 11.604 -10.555 1.00 97.69 90 ASN A C 1
ATOM 723 O O . ASN A 1 90 ? 4.194 11.846 -9.951 1.00 97.69 90 ASN A O 1
ATOM 727 N N . TYR A 1 91 ? 5.471 10.434 -11.155 1.00 95.44 91 TYR A N 1
ATOM 728 C CA . TYR A 1 91 ? 4.510 9.333 -11.124 1.00 95.44 91 TYR A CA 1
ATOM 729 C C . TYR A 1 91 ? 4.276 8.824 -9.707 1.00 95.44 91 TYR A C 1
ATOM 731 O O . TYR A 1 91 ? 3.120 8.652 -9.332 1.00 95.44 91 TYR A O 1
ATOM 739 N N . HIS A 1 92 ? 5.332 8.660 -8.904 1.00 92.31 92 HIS A N 1
ATOM 740 C CA . HIS A 1 92 ? 5.202 8.288 -7.497 1.00 92.31 92 HIS A CA 1
ATOM 741 C C . HIS A 1 92 ? 4.236 9.230 -6.770 1.00 92.31 92 HIS A C 1
ATOM 743 O O . HIS A 1 92 ? 3.226 8.771 -6.251 1.00 92.31 92 HIS A O 1
ATOM 749 N N . ARG A 1 93 ? 4.469 10.546 -6.839 1.00 96.12 93 ARG A N 1
ATOM 750 C CA . ARG A 1 93 ? 3.587 11.552 -6.229 1.00 96.12 93 ARG A CA 1
ATOM 751 C C . ARG A 1 93 ? 2.144 11.472 -6.738 1.00 96.12 93 ARG A C 1
ATOM 753 O O . ARG A 1 93 ? 1.224 11.518 -5.932 1.00 96.12 93 ARG A O 1
ATOM 760 N N . ARG A 1 94 ? 1.928 11.350 -8.052 1.00 96.50 94 ARG A N 1
ATOM 761 C CA . ARG A 1 94 ? 0.574 11.300 -8.641 1.00 96.50 94 ARG A CA 1
ATOM 762 C C . ARG A 1 94 ? -0.193 10.043 -8.228 1.00 96.50 94 ARG A C 1
ATOM 764 O O . ARG A 1 94 ? -1.382 10.136 -7.943 1.00 96.50 94 ARG A O 1
ATOM 771 N N . PHE A 1 95 ? 0.473 8.888 -8.180 1.00 92.94 95 PHE A N 1
ATOM 772 C CA . PHE A 1 95 ? -0.135 7.652 -7.683 1.00 92.94 95 PHE A CA 1
ATOM 773 C C . PHE A 1 95 ? -0.393 7.713 -6.175 1.00 92.94 95 PHE A C 1
ATOM 775 O O . PHE A 1 95 ? -1.453 7.266 -5.750 1.00 92.94 95 PHE A O 1
ATOM 782 N N . THR A 1 96 ? 0.503 8.315 -5.386 1.00 90.38 96 THR A N 1
ATOM 783 C CA . THR A 1 96 ? 0.273 8.557 -3.953 1.00 90.38 96 THR A CA 1
ATOM 784 C C . THR A 1 96 ? -0.958 9.436 -3.736 1.00 90.38 96 THR A C 1
ATOM 786 O O . THR A 1 96 ? -1.847 9.045 -2.994 1.00 90.38 96 THR A O 1
ATOM 789 N N . GLN A 1 97 ? -1.086 10.555 -4.456 1.00 93.38 97 GLN A N 1
ATOM 790 C CA . GLN A 1 97 ? -2.253 11.446 -4.365 1.00 93.38 97 GLN A CA 1
ATOM 791 C C . GLN A 1 97 ? -3.565 10.760 -4.778 1.00 93.38 97 GLN A C 1
ATOM 793 O O . GLN A 1 97 ? -4.596 10.954 -4.138 1.00 93.38 97 GLN A O 1
ATOM 798 N N . ALA A 1 98 ? -3.540 9.940 -5.834 1.00 89.69 98 ALA A N 1
ATOM 799 C CA . ALA A 1 98 ? -4.705 9.144 -6.220 1.00 89.69 98 ALA A CA 1
ATOM 800 C C . ALA A 1 98 ? -5.055 8.095 -5.148 1.00 89.69 98 ALA A C 1
ATOM 802 O O . ALA A 1 98 ? -6.230 7.889 -4.851 1.00 89.69 98 ALA A O 1
ATOM 803 N N . GLY A 1 99 ? -4.046 7.468 -4.536 1.00 88.38 99 GLY A N 1
ATOM 804 C CA . GLY A 1 99 ? -4.214 6.543 -3.415 1.00 88.38 99 GLY A CA 1
ATOM 805 C C . GLY A 1 99 ? -4.798 7.216 -2.173 1.00 88.38 99 GLY A C 1
ATOM 806 O O . GLY A 1 99 ? -5.712 6.669 -1.567 1.00 88.38 99 GLY A O 1
ATOM 807 N N . GLU A 1 100 ? -4.341 8.423 -1.837 1.00 90.06 100 GLU A N 1
ATOM 808 C CA . GLU A 1 100 ? -4.906 9.243 -0.760 1.00 90.06 100 GLU A CA 1
ATOM 809 C C . GLU A 1 100 ? -6.387 9.524 -1.001 1.00 90.06 100 GLU A C 1
ATOM 811 O O . GLU A 1 100 ? -7.211 9.196 -0.155 1.00 90.06 100 GLU A O 1
ATOM 816 N N . ALA A 1 101 ? -6.741 10.068 -2.170 1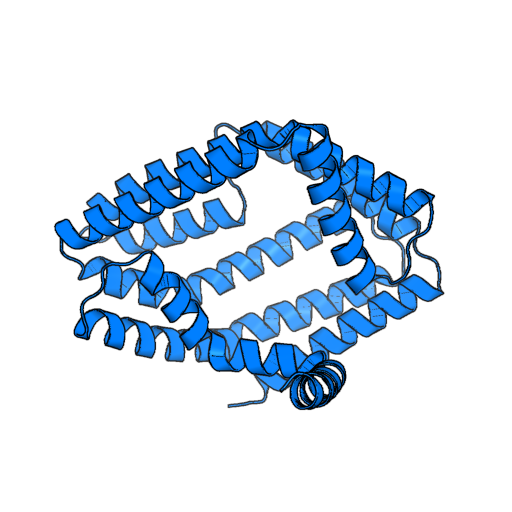.00 91.69 101 ALA A N 1
ATOM 817 C CA . ALA A 1 101 ? -8.134 10.350 -2.516 1.00 91.69 101 ALA A CA 1
ATOM 818 C C . ALA A 1 101 ? -9.009 9.087 -2.465 1.00 91.69 101 ALA A C 1
ATOM 820 O O . ALA A 1 101 ? -10.142 9.139 -1.996 1.00 91.69 101 ALA A O 1
ATOM 821 N N . SER A 1 102 ? -8.460 7.946 -2.886 1.00 91.38 102 SER A N 1
ATOM 822 C CA . SER A 1 102 ? -9.144 6.652 -2.837 1.00 91.38 102 SER A CA 1
ATOM 823 C C . SER A 1 102 ? -9.377 6.161 -1.415 1.00 91.38 102 SER A C 1
ATOM 825 O O . SER A 1 102 ? -10.473 5.710 -1.099 1.00 91.38 102 SER A O 1
ATOM 827 N N . ALA A 1 103 ? -8.378 6.284 -0.543 1.00 89.88 103 ALA A N 1
ATOM 828 C CA . ALA A 1 103 ? -8.504 5.882 0.850 1.00 89.88 103 ALA A CA 1
ATOM 829 C C . ALA A 1 103 ? -9.541 6.725 1.599 1.00 89.88 103 ALA A C 1
ATOM 831 O O . ALA A 1 103 ? -10.290 6.178 2.399 1.00 89.88 103 ALA A O 1
ATOM 832 N N . LEU A 1 104 ? -9.638 8.029 1.312 1.00 93.44 104 LEU A N 1
ATOM 833 C CA . LEU A 1 104 ? -10.638 8.898 1.947 1.00 93.44 104 LEU A CA 1
ATOM 834 C C . LEU A 1 104 ? -12.077 8.453 1.669 1.00 93.44 104 LEU A C 1
ATOM 836 O O . LEU A 1 104 ? -12.920 8.580 2.552 1.00 93.44 104 LEU A O 1
ATOM 840 N N . VAL A 1 105 ? -12.346 7.885 0.487 1.00 93.50 105 VAL A N 1
ATOM 841 C CA . VAL A 1 105 ? -13.671 7.337 0.156 1.00 93.50 105 VAL A CA 1
ATOM 842 C C . VAL A 1 105 ? -14.053 6.215 1.128 1.00 93.50 105 VAL A C 1
ATOM 844 O O . VAL A 1 105 ? -15.157 6.219 1.660 1.00 93.50 105 VAL A O 1
ATOM 847 N N . PHE A 1 106 ? -13.129 5.295 1.421 1.00 91.31 106 PHE A N 1
ATOM 848 C CA . PHE A 1 106 ? -13.372 4.178 2.345 1.00 91.31 106 PHE A CA 1
ATOM 849 C C . PHE A 1 106 ? -13.247 4.560 3.823 1.00 91.31 106 PHE A C 1
ATOM 851 O O . PHE A 1 106 ? -13.825 3.906 4.682 1.00 91.31 106 PHE A O 1
ATOM 858 N N . VAL A 1 107 ? -12.511 5.623 4.140 1.00 93.12 107 VAL A N 1
ATOM 859 C CA . VAL A 1 107 ? -12.335 6.104 5.517 1.00 93.12 107 VAL A CA 1
ATOM 860 C C . VAL A 1 107 ? -13.577 6.818 6.043 1.00 93.12 107 VAL A C 1
ATOM 862 O O . VAL A 1 107 ? -13.813 6.780 7.247 1.00 93.12 107 VAL A O 1
ATOM 865 N N . SER A 1 108 ? -14.392 7.423 5.175 1.00 95.25 108 SER A N 1
ATOM 866 C CA . SER A 1 108 ? -15.633 8.094 5.587 1.00 95.25 108 SER A CA 1
ATOM 867 C C . SER A 1 108 ? -16.578 7.190 6.403 1.00 95.25 108 SER A C 1
ATOM 869 O O . SER A 1 108 ? -16.874 7.559 7.540 1.00 95.25 108 SER A O 1
ATOM 871 N N . PRO A 1 109 ? -17.011 6.004 5.921 1.00 96.00 109 PRO A N 1
ATOM 872 C CA . PRO A 1 109 ? -17.891 5.132 6.708 1.00 96.00 109 PRO A CA 1
ATOM 873 C C . PRO A 1 109 ? -17.227 4.605 7.990 1.00 96.00 109 PRO A C 1
ATOM 875 O O . PRO A 1 109 ? -17.884 4.481 9.021 1.00 96.00 109 PRO A O 1
ATOM 878 N N . ILE A 1 110 ? -15.906 4.388 7.976 1.00 94.56 110 ILE A N 1
ATOM 879 C CA . ILE A 1 110 ? -15.149 3.994 9.175 1.00 94.56 110 ILE A CA 1
ATOM 880 C C . ILE A 1 110 ? -15.205 5.103 10.233 1.00 94.56 110 ILE A C 1
ATOM 882 O O . ILE A 1 110 ? -15.425 4.827 11.410 1.00 94.56 110 ILE A O 1
ATOM 886 N N . ILE A 1 111 ? -15.022 6.367 9.837 1.00 96.31 111 ILE A N 1
ATOM 887 C CA . ILE A 1 111 ? -15.116 7.517 10.746 1.00 96.31 111 ILE A CA 1
ATOM 888 C C . ILE A 1 111 ? -16.497 7.571 11.403 1.00 96.31 111 ILE A C 1
ATOM 890 O O . ILE A 1 111 ? -16.581 7.848 12.602 1.00 96.31 111 ILE A O 1
ATOM 894 N N . ASP A 1 112 ? -17.561 7.341 10.637 1.00 95.75 112 ASP A N 1
ATOM 895 C CA . ASP A 1 112 ? -18.929 7.443 11.140 1.00 95.75 112 ASP A CA 1
ATOM 896 C C . ASP A 1 112 ? -19.227 6.382 12.198 1.00 95.75 112 ASP A C 1
ATOM 898 O O . ASP A 1 112 ? -19.724 6.730 13.270 1.00 95.75 112 ASP A O 1
ATOM 902 N N . VAL A 1 113 ? -18.779 5.145 11.988 1.00 96.06 113 VAL A N 1
ATOM 903 C CA . VAL A 1 113 ? -18.890 4.080 12.992 1.00 96.06 113 VAL A CA 1
ATOM 904 C C . VAL A 1 113 ? -17.976 4.332 14.192 1.00 96.06 113 VAL A C 1
ATOM 906 O O . VAL A 1 113 ? -18.402 4.256 15.343 1.00 96.06 113 VAL A O 1
ATOM 909 N N . VAL A 1 114 ? -16.727 4.751 13.975 1.00 95.62 114 VAL A N 1
ATOM 910 C CA . VAL A 1 114 ? -15.799 5.043 15.081 1.00 95.62 114 VAL A CA 1
ATOM 911 C C . VAL A 1 114 ? -16.321 6.161 15.992 1.00 95.62 114 VAL A C 1
ATOM 913 O O . VAL A 1 114 ? -16.073 6.144 17.202 1.00 95.62 114 VAL A O 1
ATOM 916 N N . LYS A 1 115 ? -17.087 7.127 15.466 1.00 96.25 115 LYS A N 1
ATOM 917 C CA . LYS A 1 115 ? -17.745 8.146 16.297 1.00 96.25 115 LYS A CA 1
ATOM 918 C C . LYS A 1 115 ? -18.771 7.539 17.247 1.00 96.25 115 LYS A C 1
ATOM 920 O O . LYS A 1 115 ? -18.956 8.111 18.323 1.00 96.25 115 LYS A O 1
ATOM 925 N N . THR A 1 116 ? -19.456 6.454 16.890 1.00 95.94 116 THR A N 1
ATOM 926 C CA . THR A 1 116 ? -20.498 5.840 17.731 1.00 95.94 116 THR A CA 1
ATOM 927 C C . THR A 1 116 ? -19.912 4.911 18.794 1.00 95.94 116 THR A C 1
ATOM 929 O O . THR A 1 116 ? -20.513 4.782 19.860 1.00 95.94 116 THR A O 1
ATOM 932 N N . MET A 1 117 ? -18.698 4.388 18.584 1.00 96.50 117 MET A N 1
ATOM 933 C CA . MET A 1 117 ? -18.015 3.494 19.525 1.00 96.50 117 MET A CA 1
ATOM 934 C C . MET A 1 117 ? -17.930 4.051 20.958 1.00 96.50 117 MET A C 1
ATOM 936 O O . MET A 1 117 ? -17.557 5.210 21.225 1.00 96.50 117 MET A O 1
ATOM 940 N N . SER A 1 118 ? -18.219 3.174 21.915 1.00 96.31 118 SER A N 1
ATOM 941 C CA . SER A 1 118 ? -18.004 3.392 23.343 1.00 96.31 118 SER A CA 1
ATOM 942 C C . SER A 1 118 ? -16.511 3.524 23.672 1.00 96.31 118 SER A C 1
ATOM 944 O O . SER A 1 118 ? -15.623 3.212 22.878 1.00 96.31 118 SER A O 1
ATOM 946 N N . THR A 1 119 ? -16.199 4.041 24.860 1.00 95.94 119 THR A N 1
ATOM 947 C CA . THR A 1 119 ? -14.797 4.222 25.273 1.00 95.94 119 THR A CA 1
ATOM 948 C C . THR A 1 119 ? -14.086 2.886 25.498 1.00 95.94 119 THR A C 1
ATOM 950 O O . THR A 1 119 ? -12.883 2.799 25.249 1.00 95.94 119 THR A O 1
ATOM 953 N N . SER A 1 120 ? -14.809 1.849 25.930 1.00 96.12 120 SER A N 1
ATOM 954 C CA . SER A 1 120 ? -14.277 0.489 26.056 1.00 96.12 120 SER A CA 1
ATOM 955 C C . SER A 1 120 ? -13.933 -0.098 24.691 1.00 96.12 120 SER A C 1
ATOM 957 O O . SER A 1 120 ? -12.800 -0.534 24.527 1.00 96.12 120 SER A O 1
ATOM 959 N N . GLN A 1 121 ? -14.828 0.005 23.703 1.00 96.19 121 GLN A N 1
ATOM 960 C CA . GLN A 1 121 ? -14.580 -0.488 22.339 1.00 96.19 121 GLN A CA 1
ATOM 961 C C . GLN A 1 121 ? -13.342 0.172 21.715 1.00 96.19 121 GLN A C 1
ATOM 963 O O . GLN A 1 121 ? -12.444 -0.503 21.229 1.00 96.19 121 GLN A O 1
ATOM 968 N N . VAL A 1 122 ? -13.217 1.503 21.813 1.00 95.81 122 VAL A N 1
ATOM 969 C CA . VAL A 1 122 ? -12.029 2.220 21.300 1.00 95.81 122 VAL A CA 1
ATOM 970 C C . VAL A 1 122 ? -10.745 1.774 22.003 1.00 95.81 122 VAL A C 1
ATOM 972 O O . VAL A 1 122 ? -9.687 1.687 21.379 1.00 95.81 122 VAL A O 1
ATOM 975 N N . THR A 1 123 ? -10.823 1.509 23.308 1.00 95.19 123 THR A N 1
ATOM 976 C CA . THR A 1 123 ? -9.679 1.037 24.094 1.00 95.19 123 THR A CA 1
ATOM 977 C C . THR A 1 123 ? -9.276 -0.375 23.675 1.00 95.19 123 THR A C 1
ATOM 979 O O . THR A 1 123 ? -8.090 -0.607 23.452 1.00 95.19 123 THR A O 1
ATOM 982 N N . ALA A 1 124 ? -10.247 -1.277 23.509 1.00 95.12 124 ALA A N 1
ATOM 983 C CA . ALA A 1 124 ? -10.032 -2.642 23.038 1.00 95.12 124 ALA A CA 1
ATOM 984 C C . ALA A 1 124 ? -9.396 -2.651 21.640 1.00 95.12 124 ALA A C 1
ATOM 986 O O . ALA A 1 124 ? -8.349 -3.261 21.447 1.00 95.12 124 ALA A O 1
ATOM 987 N N . SER A 1 125 ? -9.928 -1.867 20.698 1.00 93.94 125 SER A N 1
ATOM 988 C CA . SER A 1 125 ? -9.365 -1.743 19.349 1.00 93.94 125 SER A CA 1
ATOM 989 C C . SER A 1 125 ? -7.923 -1.244 19.333 1.00 93.94 125 SER A C 1
ATOM 991 O O . SER A 1 125 ? -7.073 -1.778 18.622 1.00 93.94 125 SER A O 1
ATOM 993 N N . LEU A 1 126 ? -7.610 -0.234 20.149 1.00 94.00 126 LEU A N 1
ATOM 994 C CA . LEU A 1 126 ? -6.239 0.257 20.287 1.00 94.00 126 LEU A CA 1
ATOM 995 C C . LEU A 1 126 ? -5.299 -0.807 20.866 1.00 94.00 126 LEU A C 1
ATOM 997 O O . LEU A 1 126 ? -4.165 -0.912 20.403 1.00 94.00 126 LEU A O 1
ATOM 1001 N N . GLN A 1 127 ? -5.759 -1.598 21.839 1.00 94.69 127 GLN A N 1
ATOM 1002 C CA . GLN A 1 127 ? -4.983 -2.707 22.398 1.00 94.69 127 GLN A CA 1
ATOM 1003 C C . GLN A 1 127 ? -4.726 -3.799 21.357 1.00 94.69 127 GLN A C 1
ATOM 1005 O O . GLN A 1 127 ? -3.606 -4.302 21.282 1.00 94.69 127 GLN A O 1
ATOM 1010 N N . THR A 1 128 ? -5.712 -4.123 20.518 1.00 94.00 128 THR A N 1
ATOM 1011 C CA . THR A 1 128 ? -5.539 -5.082 19.420 1.00 94.00 128 THR A CA 1
ATOM 1012 C C . THR A 1 128 ? -4.488 -4.606 18.419 1.00 94.00 128 THR A C 1
ATOM 1014 O O . THR A 1 128 ? -3.575 -5.357 18.082 1.00 94.00 128 THR A O 1
ATOM 1017 N N . ILE A 1 129 ? -4.532 -3.330 18.015 1.00 91.12 129 ILE A N 1
ATOM 1018 C CA . ILE A 1 129 ? -3.515 -2.748 17.124 1.00 91.12 129 ILE A CA 1
ATOM 1019 C C . ILE A 1 129 ? -2.123 -2.770 17.779 1.00 91.12 129 ILE A C 1
ATOM 1021 O O . ILE A 1 129 ? -1.140 -3.133 17.133 1.00 91.12 129 ILE A O 1
ATOM 1025 N N . GLU A 1 130 ? -2.020 -2.385 19.056 1.00 93.94 130 GLU A N 1
ATOM 1026 C CA . GLU A 1 130 ? -0.757 -2.401 19.807 1.00 93.94 130 GLU A CA 1
ATOM 1027 C C . GLU A 1 130 ? -0.175 -3.827 19.901 1.00 93.94 130 GLU A C 1
ATOM 1029 O O . GLU A 1 130 ? 1.027 -4.009 19.683 1.00 93.94 130 GLU A O 1
ATOM 1034 N N . LYS A 1 131 ? -1.021 -4.836 20.148 1.00 94.31 131 LYS A N 1
ATOM 1035 C CA . LYS A 1 131 ? -0.641 -6.256 20.191 1.00 94.31 131 LYS A CA 1
ATOM 1036 C C . LYS A 1 131 ? -0.123 -6.747 18.838 1.00 94.31 131 LYS A C 1
ATOM 1038 O O . LYS A 1 131 ? 0.991 -7.257 18.766 1.00 94.31 131 LYS A O 1
ATOM 1043 N N . GLU A 1 132 ? -0.867 -6.514 17.763 1.00 90.31 132 GLU A N 1
ATOM 1044 C CA . GLU A 1 132 ? -0.477 -6.883 16.393 1.00 90.31 132 GLU A CA 1
ATOM 1045 C C . GLU A 1 132 ? 0.858 -6.246 15.975 1.00 90.31 132 GLU A C 1
ATOM 1047 O O . GLU A 1 132 ? 1.719 -6.873 15.351 1.00 90.31 132 GLU A O 1
ATOM 1052 N N . MET A 1 133 ? 1.083 -4.984 16.353 1.00 88.50 133 MET A N 1
ATOM 1053 C CA . MET A 1 133 ? 2.359 -4.314 16.103 1.00 88.50 133 MET A CA 1
ATOM 1054 C C . MET A 1 133 ? 3.519 -4.926 16.902 1.00 88.50 133 MET A C 1
ATOM 1056 O O . MET A 1 133 ? 4.644 -4.967 16.388 1.00 88.50 133 MET A O 1
ATOM 1060 N N . ALA A 1 134 ? 3.270 -5.393 18.129 1.00 92.88 134 ALA A N 1
ATOM 1061 C CA . ALA A 1 134 ? 4.260 -6.087 18.947 1.00 92.88 134 ALA A CA 1
ATOM 1062 C C . ALA A 1 134 ? 4.606 -7.466 18.363 1.00 92.88 134 ALA A C 1
ATOM 1064 O O . ALA A 1 134 ? 5.785 -7.746 18.150 1.00 92.88 134 ALA A O 1
ATOM 1065 N N . GLU A 1 135 ? 3.609 -8.265 17.981 1.00 92.38 135 GLU A N 1
ATOM 1066 C CA . GLU A 1 135 ? 3.810 -9.590 17.377 1.00 92.38 135 GLU A CA 1
ATOM 1067 C C . GLU A 1 135 ? 4.600 -9.500 16.061 1.00 92.38 135 GLU A C 1
ATOM 1069 O O . GLU A 1 135 ? 5.615 -10.177 15.884 1.00 92.38 135 GLU A O 1
ATOM 1074 N N . ARG A 1 136 ? 4.250 -8.560 15.170 1.00 85.88 136 ARG A N 1
ATOM 1075 C CA . ARG A 1 136 ? 5.020 -8.310 13.931 1.00 85.88 136 ARG A CA 1
ATOM 1076 C C . ARG A 1 136 ? 6.444 -7.830 14.199 1.00 85.88 136 ARG A C 1
ATOM 1078 O O . ARG A 1 136 ? 7.348 -8.025 13.378 1.00 85.88 136 ARG A O 1
ATOM 1085 N N . ARG A 1 137 ? 6.669 -7.128 15.313 1.00 88.50 137 ARG A N 1
ATOM 1086 C CA . ARG A 1 137 ? 8.016 -6.732 15.736 1.00 88.50 137 ARG A CA 1
ATOM 1087 C C . ARG A 1 137 ? 8.802 -7.951 16.207 1.00 88.50 137 ARG A C 1
ATOM 1089 O O . ARG A 1 137 ? 9.955 -8.073 15.803 1.00 88.50 137 ARG A O 1
ATOM 1096 N N . GLU A 1 138 ? 8.205 -8.831 16.998 1.00 92.62 138 GLU A N 1
ATOM 1097 C CA . GLU A 1 138 ? 8.834 -10.069 17.468 1.00 92.62 138 GLU A CA 1
ATOM 1098 C C . GLU A 1 138 ? 9.174 -11.012 16.311 1.00 92.62 138 GLU A C 1
ATOM 1100 O O . GLU A 1 138 ? 10.325 -11.432 16.195 1.00 92.62 138 GLU A O 1
ATOM 1105 N N . GLU A 1 139 ? 8.243 -11.247 15.382 1.00 87.75 139 GLU A N 1
ATOM 1106 C CA . GLU A 1 139 ? 8.483 -12.067 14.186 1.00 87.75 139 GLU A CA 1
ATOM 1107 C C . GLU A 1 139 ? 9.635 -11.509 13.333 1.00 87.75 139 GLU A C 1
ATOM 1109 O O . GLU A 1 139 ? 10.495 -12.235 12.833 1.00 87.75 139 GLU A O 1
ATOM 1114 N N . ARG A 1 140 ? 9.718 -10.181 13.189 1.00 84.25 140 ARG A N 1
ATOM 1115 C CA . ARG A 1 140 ? 10.834 -9.549 12.475 1.00 84.25 140 ARG A CA 1
ATOM 1116 C C . ARG A 1 140 ? 12.162 -9.712 13.219 1.00 84.25 140 ARG A C 1
ATOM 1118 O O . ARG A 1 140 ? 13.212 -9.807 12.576 1.00 84.25 140 ARG A O 1
ATOM 1125 N N . LEU A 1 141 ? 12.149 -9.653 14.549 1.00 88.88 141 LEU A N 1
ATOM 1126 C CA . LEU A 1 141 ? 13.351 -9.760 15.377 1.00 88.88 141 LEU A CA 1
ATOM 1127 C C . LEU A 1 141 ? 13.835 -11.208 15.533 1.00 88.88 141 LEU A C 1
ATOM 1129 O O . LEU A 1 141 ? 15.029 -11.397 15.747 1.00 88.88 141 LEU A O 1
ATOM 1133 N N . SER A 1 142 ? 12.961 -12.204 15.357 1.00 94.25 142 SER A N 1
ATOM 1134 C CA . SER A 1 142 ? 13.333 -13.626 15.382 1.00 94.25 142 SER A CA 1
ATOM 1135 C C . SER A 1 142 ? 14.142 -14.062 14.152 1.00 94.25 142 SER A C 1
ATOM 1137 O O . SER A 1 142 ? 14.890 -15.037 14.216 1.00 94.25 142 SER A O 1
ATOM 1139 N N . LYS A 1 143 ? 14.048 -13.319 13.041 1.00 93.38 143 LYS A N 1
ATOM 1140 C CA . LYS A 1 143 ? 14.816 -13.560 11.811 1.00 93.38 143 LYS A CA 1
ATOM 1141 C C . LYS A 1 143 ? 16.203 -12.918 11.859 1.00 93.38 143 LYS A C 1
ATOM 1143 O O . LYS A 1 143 ? 16.360 -11.750 12.235 1.00 93.38 143 LYS A O 1
ATOM 1148 N N . SER A 1 144 ? 17.210 -13.640 11.367 1.00 95.62 144 SER A N 1
ATOM 1149 C CA . SER A 1 144 ? 18.559 -13.095 11.187 1.00 95.62 144 SER A CA 1
ATOM 1150 C C . SER A 1 144 ? 18.577 -11.965 10.143 1.00 95.62 144 SER A C 1
ATOM 1152 O O . SER A 1 144 ? 17.715 -11.915 9.257 1.00 95.62 144 SER A O 1
ATOM 1154 N N . PRO A 1 145 ? 19.561 -11.044 10.183 1.00 93.50 145 PRO A N 1
ATOM 1155 C CA . PRO A 1 145 ? 19.705 -10.013 9.155 1.00 93.50 145 PRO A CA 1
ATOM 1156 C C . PRO A 1 145 ? 19.744 -10.573 7.724 1.00 93.50 145 PRO A C 1
ATOM 1158 O O . PRO A 1 145 ? 19.150 -9.984 6.823 1.00 93.50 145 PRO A O 1
ATOM 1161 N N . GLN A 1 146 ? 20.391 -11.725 7.525 1.00 96.25 146 GLN A N 1
ATOM 1162 C CA . GLN A 1 146 ? 20.483 -12.404 6.234 1.00 96.25 146 GLN A CA 1
ATOM 1163 C C . GLN A 1 146 ? 19.128 -12.958 5.785 1.00 96.25 146 GLN A C 1
ATOM 1165 O O . GLN A 1 146 ? 18.760 -12.770 4.629 1.00 96.25 146 GLN A O 1
ATOM 1170 N N . GLN A 1 147 ? 18.364 -13.579 6.691 1.00 97.19 147 GLN A N 1
ATOM 1171 C CA . GLN A 1 147 ? 17.012 -14.061 6.385 1.00 97.19 147 GLN A CA 1
ATOM 1172 C C . GLN A 1 147 ? 16.093 -12.904 5.992 1.00 97.19 147 GLN A C 1
ATOM 1174 O O . GLN A 1 147 ? 15.436 -12.969 4.961 1.00 97.19 147 GLN A O 1
ATOM 1179 N N . ARG A 1 148 ? 16.119 -11.791 6.739 1.00 94.31 148 ARG A N 1
ATOM 1180 C CA . ARG A 1 148 ? 15.328 -10.598 6.394 1.00 94.31 148 ARG A CA 1
ATOM 1181 C C . ARG A 1 148 ? 15.683 -10.033 5.022 1.00 94.31 148 ARG A C 1
ATOM 1183 O O . ARG A 1 148 ? 14.799 -9.567 4.307 1.00 94.31 148 ARG A O 1
ATOM 1190 N N . LEU A 1 149 ? 16.969 -10.039 4.665 1.00 97.06 149 LEU A N 1
ATOM 1191 C CA . LEU A 1 149 ? 17.417 -9.581 3.351 1.00 97.06 149 LEU A CA 1
ATOM 1192 C C . LEU A 1 149 ? 16.932 -10.512 2.246 1.00 97.06 149 LEU A C 1
ATOM 1194 O O . LEU A 1 149 ? 16.449 -10.019 1.231 1.00 97.06 149 LEU A O 1
ATOM 1198 N N . GLN A 1 150 ? 17.037 -11.823 2.457 1.00 97.88 150 GLN A N 1
ATOM 1199 C CA . GLN A 1 150 ? 16.587 -12.818 1.494 1.00 97.88 150 GLN A CA 1
ATOM 1200 C C . GLN A 1 150 ? 15.073 -12.737 1.275 1.00 97.88 150 GLN A C 1
ATOM 1202 O O . GLN A 1 150 ? 14.650 -12.596 0.131 1.00 97.88 150 GLN A O 1
ATOM 1207 N N . ASP A 1 151 ? 14.282 -12.702 2.352 1.00 93.31 151 ASP A N 1
ATOM 1208 C CA . ASP A 1 151 ? 12.823 -12.552 2.294 1.00 93.31 151 ASP A CA 1
ATOM 1209 C C . ASP A 1 151 ? 12.437 -11.297 1.503 1.00 93.31 151 ASP A C 1
ATOM 1211 O O . ASP A 1 151 ? 11.603 -11.338 0.595 1.00 93.31 151 ASP A O 1
ATOM 1215 N N . ARG A 1 152 ? 13.085 -10.162 1.808 1.00 93.94 152 ARG A N 1
ATOM 1216 C CA . ARG A 1 152 ? 12.777 -8.901 1.133 1.00 93.94 152 ARG A CA 1
ATOM 1217 C C . ARG A 1 152 ? 13.205 -8.902 -0.331 1.00 93.94 152 ARG A C 1
ATOM 1219 O O . ARG A 1 152 ? 12.504 -8.345 -1.177 1.00 93.94 152 ARG A O 1
ATOM 1226 N N . TYR A 1 153 ? 14.358 -9.489 -0.630 1.00 98.25 153 TYR A N 1
ATOM 1227 C CA . TYR A 1 153 ? 14.842 -9.643 -1.994 1.00 98.25 153 TYR A CA 1
ATOM 1228 C C . TYR A 1 153 ? 13.892 -10.515 -2.817 1.00 98.25 153 TYR A C 1
ATOM 1230 O O . TYR A 1 153 ? 13.523 -10.106 -3.915 1.00 98.25 153 TYR A O 1
ATOM 1238 N N . ASP A 1 154 ? 13.462 -11.663 -2.291 1.00 97.19 154 ASP A N 1
ATOM 1239 C CA . ASP A 1 154 ? 12.555 -12.573 -2.989 1.00 97.19 154 ASP A CA 1
ATOM 1240 C C . ASP A 1 154 ? 11.191 -11.926 -3.242 1.00 97.19 154 ASP A C 1
ATOM 1242 O O . ASP A 1 154 ? 10.720 -11.953 -4.377 1.00 97.19 154 ASP A O 1
ATOM 1246 N N . GLU A 1 155 ? 10.625 -11.215 -2.262 1.00 90.75 155 GLU A N 1
ATOM 1247 C CA . GLU A 1 155 ? 9.375 -10.469 -2.446 1.00 90.75 155 GLU A CA 1
ATOM 1248 C C . GLU A 1 155 ? 9.488 -9.410 -3.559 1.00 90.75 155 GLU A C 1
ATOM 1250 O O . GLU A 1 155 ? 8.617 -9.298 -4.425 1.00 90.75 155 GLU A O 1
ATOM 1255 N N . LEU A 1 156 ? 10.561 -8.609 -3.555 1.00 93.50 156 LEU A N 1
ATOM 1256 C CA . LEU A 1 156 ? 10.778 -7.591 -4.587 1.00 93.50 156 LEU A CA 1
ATOM 1257 C C . LEU A 1 156 ? 11.043 -8.218 -5.958 1.00 93.50 156 LEU A C 1
ATOM 1259 O O . LEU A 1 156 ? 10.617 -7.669 -6.978 1.00 93.50 156 LEU A O 1
ATOM 1263 N N . LYS A 1 157 ? 11.757 -9.342 -5.990 1.00 97.25 157 LYS A N 1
ATOM 1264 C CA . LYS A 1 157 ? 12.089 -10.086 -7.202 1.00 97.25 157 LYS A CA 1
ATOM 1265 C C . LYS A 1 157 ? 10.825 -10.641 -7.847 1.00 97.25 157 LYS A C 1
ATOM 1267 O O . LYS A 1 157 ? 10.605 -10.358 -9.023 1.00 97.25 157 LYS A O 1
ATOM 1272 N N . ASP A 1 158 ? 9.978 -11.316 -7.079 1.00 92.38 158 ASP A N 1
ATOM 1273 C CA . ASP A 1 158 ? 8.728 -11.903 -7.563 1.00 92.38 158 ASP A CA 1
ATOM 1274 C C . ASP A 1 158 ? 7.776 -10.808 -8.064 1.00 92.38 158 ASP A C 1
ATOM 1276 O O . ASP A 1 158 ? 7.357 -10.837 -9.221 1.00 92.38 158 ASP A O 1
ATOM 1280 N N . LYS A 1 159 ? 7.585 -9.734 -7.281 1.00 85.81 159 LYS A N 1
ATOM 1281 C CA . LYS A 1 159 ? 6.806 -8.561 -7.719 1.00 85.81 159 LYS A CA 1
ATOM 1282 C C . LYS A 1 159 ? 7.352 -7.938 -8.998 1.00 85.81 159 LYS A C 1
ATOM 1284 O O . LYS A 1 159 ? 6.589 -7.500 -9.850 1.00 85.81 159 LYS A O 1
ATOM 1289 N N . THR A 1 160 ? 8.671 -7.859 -9.153 1.00 92.94 160 THR A N 1
ATOM 1290 C CA . THR A 1 160 ? 9.263 -7.323 -10.386 1.00 92.94 160 THR A CA 1
ATOM 1291 C C . THR A 1 160 ? 8.993 -8.265 -11.564 1.00 92.94 160 THR A C 1
ATOM 1293 O O . THR A 1 160 ? 8.656 -7.798 -12.653 1.00 92.94 160 THR A O 1
ATOM 1296 N N . GLN A 1 161 ? 9.075 -9.582 -11.356 1.00 94.75 161 GLN A N 1
ATOM 1297 C CA . GLN A 1 161 ? 8.782 -10.586 -12.383 1.00 94.75 161 GLN A CA 1
ATOM 1298 C C . GLN A 1 161 ? 7.332 -10.540 -12.867 1.00 94.75 161 GLN A C 1
ATOM 1300 O O . GLN A 1 161 ? 7.115 -10.687 -14.071 1.00 94.75 161 GLN A O 1
ATOM 1305 N N . ASP A 1 162 ? 6.375 -10.253 -11.986 1.00 90.81 162 ASP A N 1
ATOM 1306 C CA . ASP A 1 162 ? 4.967 -10.085 -12.365 1.00 90.81 162 ASP A CA 1
ATOM 1307 C C . ASP A 1 162 ? 4.771 -8.965 -13.398 1.00 90.81 162 ASP A C 1
ATOM 1309 O O . ASP A 1 162 ? 3.901 -9.063 -14.260 1.00 90.81 162 ASP A O 1
ATOM 1313 N N . TRP A 1 163 ? 5.610 -7.923 -13.359 1.00 93.81 163 TRP A N 1
ATOM 1314 C CA . TRP A 1 163 ? 5.486 -6.745 -14.224 1.00 93.81 163 TRP A CA 1
ATOM 1315 C C . TRP A 1 163 ? 6.365 -6.766 -15.470 1.00 93.81 163 TRP A C 1
ATOM 1317 O O . TRP A 1 163 ? 5.981 -6.186 -16.485 1.00 93.81 163 TRP A O 1
ATOM 1327 N N . ILE A 1 164 ? 7.555 -7.369 -15.414 1.00 95.25 164 ILE A N 1
ATOM 1328 C CA . ILE A 1 164 ? 8.513 -7.326 -16.535 1.00 95.25 164 ILE A CA 1
ATOM 1329 C C . ILE A 1 164 ? 8.936 -8.710 -17.036 1.00 95.25 164 ILE A C 1
ATOM 1331 O O . ILE A 1 164 ? 9.638 -8.804 -18.043 1.00 95.25 164 ILE A O 1
ATOM 1335 N N . GLY A 1 165 ? 8.490 -9.788 -16.389 1.00 96.50 165 GLY A N 1
ATOM 1336 C CA . GLY A 1 165 ? 8.879 -11.162 -16.694 1.00 96.50 165 GLY A CA 1
ATOM 1337 C C . GLY A 1 165 ? 10.254 -11.543 -16.130 1.00 96.50 165 GLY A C 1
ATOM 1338 O O . GLY A 1 165 ? 10.747 -10.956 -15.171 1.00 96.50 165 GLY A O 1
ATOM 1339 N N . GLY A 1 166 ? 10.887 -12.560 -16.724 1.00 97.38 166 GLY A N 1
ATOM 1340 C CA . GLY A 1 166 ? 12.171 -13.093 -16.250 1.00 97.38 166 GLY A CA 1
ATOM 1341 C C . GLY A 1 166 ? 13.276 -12.033 -16.151 1.00 97.38 166 GLY A C 1
ATOM 1342 O O . GLY A 1 166 ? 13.404 -11.181 -17.030 1.00 97.38 166 GLY A O 1
ATOM 1343 N N . LEU A 1 167 ? 14.081 -12.113 -15.086 1.00 98.38 167 LEU A N 1
ATOM 1344 C CA . LEU A 1 167 ? 15.078 -11.100 -14.723 1.00 98.38 167 LEU A CA 1
ATOM 1345 C C . LEU A 1 167 ? 16.498 -11.488 -15.139 1.00 98.38 167 LEU A C 1
ATOM 1347 O O . LEU A 1 167 ? 16.936 -12.623 -14.922 1.00 98.38 167 LEU A O 1
ATOM 1351 N N . THR A 1 168 ? 17.253 -10.514 -15.644 1.00 98.69 168 THR A N 1
ATOM 1352 C CA . THR A 1 168 ? 18.691 -10.657 -15.913 1.00 98.69 168 THR A CA 1
ATOM 1353 C C . THR A 1 168 ? 19.516 -10.621 -14.621 1.00 98.69 168 THR A C 1
ATOM 1355 O O . THR A 1 168 ? 19.038 -10.211 -13.561 1.00 98.69 168 THR A O 1
ATOM 1358 N N . LYS A 1 169 ? 20.799 -11.011 -14.697 1.00 98.50 169 LYS A N 1
ATOM 1359 C CA . LYS A 1 169 ? 21.732 -10.906 -13.559 1.00 98.50 169 LYS A CA 1
ATOM 1360 C C . LYS A 1 169 ? 21.857 -9.462 -13.052 1.00 98.50 169 LYS A C 1
ATOM 1362 O O . LYS A 1 169 ? 21.843 -9.241 -11.846 1.00 98.50 169 LYS A O 1
ATOM 1367 N N . GLN A 1 170 ? 21.918 -8.488 -13.962 1.00 98.44 170 GLN A N 1
ATOM 1368 C CA . GLN A 1 170 ? 21.970 -7.065 -13.616 1.00 98.44 170 GLN A CA 1
ATOM 1369 C C . GLN A 1 170 ? 20.707 -6.615 -12.868 1.00 98.44 170 GLN A C 1
ATOM 1371 O O . GLN A 1 170 ? 20.806 -5.949 -11.843 1.00 98.44 170 GLN A O 1
ATOM 1376 N N . GLN A 1 171 ? 19.521 -7.013 -13.336 1.00 98.75 171 GLN A N 1
ATOM 1377 C CA . GLN A 1 171 ? 18.248 -6.652 -12.700 1.00 98.75 171 GLN A CA 1
ATOM 1378 C C . GLN A 1 171 ? 18.118 -7.249 -11.298 1.00 98.75 171 GLN A C 1
ATOM 1380 O O . GLN A 1 171 ? 17.703 -6.557 -10.374 1.00 98.75 171 GLN A O 1
ATOM 1385 N N . LYS A 1 172 ? 18.548 -8.503 -11.113 1.00 98.81 172 LYS A N 1
ATOM 1386 C CA . LYS A 1 172 ? 18.619 -9.136 -9.788 1.00 98.81 172 LYS A CA 1
ATOM 1387 C C . LYS A 1 172 ? 19.530 -8.360 -8.836 1.00 98.81 172 LYS A C 1
ATOM 1389 O O . LYS A 1 172 ? 19.161 -8.153 -7.686 1.00 98.81 172 LYS A O 1
ATOM 1394 N N . GLN A 1 173 ? 20.669 -7.860 -9.317 1.00 98.75 173 GLN A N 1
ATOM 1395 C CA . GLN A 1 173 ? 21.549 -7.031 -8.495 1.00 98.75 173 GLN A CA 1
ATOM 1396 C C . GLN A 1 173 ? 20.890 -5.702 -8.092 1.00 98.75 173 GLN A C 1
ATOM 1398 O O . GLN A 1 173 ? 20.984 -5.312 -6.933 1.00 98.75 173 GLN A O 1
ATOM 1403 N N . LEU A 1 174 ? 20.175 -5.039 -9.009 1.00 98.69 174 LEU A N 1
ATOM 1404 C CA . LEU A 1 174 ? 19.421 -3.815 -8.699 1.00 98.69 174 LEU A CA 1
ATOM 1405 C C . LEU A 1 174 ? 18.336 -4.064 -7.640 1.00 98.69 174 LEU A C 1
ATOM 1407 O O . LEU A 1 174 ? 18.154 -3.255 -6.731 1.00 98.69 174 LEU A O 1
ATOM 1411 N N . ILE A 1 175 ? 17.642 -5.201 -7.724 1.00 98.44 175 ILE A N 1
ATOM 1412 C CA . ILE A 1 175 ? 16.624 -5.604 -6.745 1.00 98.44 175 ILE A CA 1
ATOM 1413 C C . ILE A 1 175 ? 17.258 -5.896 -5.381 1.00 98.44 175 ILE A C 1
ATOM 1415 O O . ILE A 1 175 ? 16.716 -5.480 -4.358 1.00 98.44 175 ILE A O 1
ATOM 1419 N N . LEU A 1 176 ? 18.426 -6.545 -5.350 1.00 98.75 176 LEU A N 1
ATOM 1420 C CA . LEU A 1 176 ? 19.180 -6.759 -4.115 1.00 98.75 176 LEU A CA 1
ATOM 1421 C C . LEU A 1 176 ? 19.593 -5.430 -3.471 1.00 98.75 176 LEU A C 1
ATOM 1423 O O . LEU A 1 176 ? 19.394 -5.252 -2.271 1.00 98.75 176 LEU A O 1
ATOM 1427 N N . SER A 1 177 ? 20.093 -4.472 -4.255 1.00 98.56 177 SER A N 1
ATOM 1428 C CA . SER A 1 177 ? 20.415 -3.129 -3.757 1.00 98.56 177 SER A CA 1
ATOM 1429 C C . SER A 1 177 ? 19.185 -2.405 -3.202 1.00 98.56 177 SER A C 1
ATOM 1431 O O . SER A 1 177 ? 19.276 -1.755 -2.162 1.00 98.56 177 SER A O 1
ATOM 1433 N N . LEU A 1 178 ? 18.015 -2.560 -3.832 1.00 97.69 178 LEU A N 1
ATOM 1434 C CA . LEU A 1 178 ? 16.764 -2.011 -3.303 1.00 97.69 178 LEU A CA 1
ATOM 1435 C C . LEU A 1 178 ? 16.355 -2.673 -1.977 1.00 97.69 178 LEU A C 1
ATOM 1437 O O . LEU A 1 178 ? 15.923 -1.977 -1.058 1.00 97.69 178 LEU A O 1
ATOM 1441 N N . ALA A 1 179 ? 16.506 -3.995 -1.860 1.00 97.81 179 ALA A N 1
ATOM 1442 C CA . ALA A 1 179 ? 16.227 -4.726 -0.625 1.00 97.81 179 ALA A CA 1
ATOM 1443 C C . ALA A 1 179 ? 17.143 -4.262 0.521 1.00 97.81 179 ALA A C 1
ATOM 1445 O O . ALA A 1 179 ? 16.670 -3.999 1.627 1.00 97.81 179 ALA A O 1
ATOM 1446 N N . GLN A 1 180 ? 18.439 -4.093 0.239 1.00 98.38 180 GLN A N 1
ATOM 1447 C CA . GLN A 1 180 ? 19.421 -3.572 1.192 1.00 98.38 180 GLN A CA 1
ATOM 1448 C C . GLN A 1 180 ? 19.065 -2.157 1.652 1.00 98.38 180 GLN A C 1
ATOM 1450 O O . GLN A 1 180 ? 18.988 -1.920 2.857 1.00 98.38 180 GLN A O 1
ATOM 1455 N N . LEU A 1 181 ? 18.766 -1.253 0.711 1.00 97.56 181 LEU A N 1
ATOM 1456 C CA . LEU A 1 181 ? 18.345 0.118 1.010 1.00 97.56 181 LEU A CA 1
ATOM 1457 C C . LEU A 1 181 ? 17.123 0.139 1.944 1.00 97.56 181 LEU A C 1
ATOM 1459 O O . LEU A 1 181 ? 17.079 0.894 2.914 1.00 97.56 181 LEU A O 1
ATOM 1463 N N . GLN A 1 182 ? 16.129 -0.714 1.690 1.00 92.69 182 GLN A N 1
ATOM 1464 C CA . GLN A 1 182 ? 14.921 -0.783 2.516 1.00 92.69 182 GLN A CA 1
ATOM 1465 C C . GLN A 1 182 ? 15.182 -1.331 3.920 1.00 92.69 182 GLN A C 1
ATOM 1467 O O . GLN A 1 182 ? 14.586 -0.844 4.881 1.00 92.69 182 GLN A O 1
ATOM 1472 N N . LEU A 1 183 ? 16.083 -2.304 4.064 1.00 94.38 183 LEU A N 1
ATOM 1473 C CA . LEU A 1 183 ? 16.461 -2.812 5.380 1.00 94.38 183 LEU A CA 1
ATOM 1474 C C . LEU A 1 183 ? 17.302 -1.818 6.179 1.00 94.38 183 LEU A C 1
ATOM 1476 O O . LEU A 1 183 ? 17.075 -1.683 7.382 1.00 94.38 183 LEU A O 1
ATOM 1480 N N . GLN A 1 184 ? 18.211 -1.091 5.528 1.00 95.38 184 GLN A N 1
ATOM 1481 C CA . GLN A 1 184 ? 18.990 -0.024 6.164 1.00 95.38 184 GLN A CA 1
ATOM 1482 C C . GLN A 1 184 ? 18.076 1.056 6.755 1.00 95.38 184 GLN A C 1
ATOM 1484 O O . GLN A 1 184 ? 18.275 1.477 7.891 1.00 95.38 184 GLN A O 1
ATOM 1489 N N . GLN A 1 185 ? 17.005 1.415 6.040 1.00 93.00 185 GLN A N 1
ATOM 1490 C CA . GLN A 1 185 ? 16.027 2.409 6.495 1.00 93.00 185 GLN A CA 1
ATOM 1491 C C . GLN A 1 185 ? 14.896 1.819 7.358 1.00 93.00 185 GLN A C 1
ATOM 1493 O O . GLN A 1 185 ? 13.955 2.526 7.720 1.00 93.00 185 GLN A O 1
ATOM 1498 N N . SER A 1 186 ? 14.952 0.533 7.721 1.00 90.88 186 SER A N 1
ATOM 1499 C CA . SER A 1 186 ? 13.841 -0.142 8.409 1.00 90.88 186 SER A CA 1
ATOM 1500 C C . SER A 1 186 ? 13.505 0.465 9.775 1.00 90.88 186 SER A C 1
ATOM 1502 O O . SER A 1 186 ? 12.330 0.522 10.136 1.00 90.88 186 SER A O 1
ATOM 1504 N N . THR A 1 187 ? 14.497 0.966 10.517 1.00 92.44 187 THR A N 1
ATOM 1505 C CA . THR A 1 187 ? 14.285 1.646 11.806 1.00 92.44 187 THR A CA 1
ATOM 1506 C C . THR A 1 187 ? 13.480 2.936 11.643 1.00 92.44 187 THR A C 1
ATOM 1508 O O . THR A 1 187 ? 12.568 3.188 12.427 1.00 92.44 187 THR A O 1
ATOM 1511 N N . MET A 1 188 ? 13.750 3.721 10.593 1.00 94.62 188 MET A N 1
ATOM 1512 C CA . MET A 1 188 ? 12.984 4.933 10.279 1.00 94.62 188 MET A CA 1
ATOM 1513 C C . MET A 1 188 ? 11.505 4.593 10.058 1.00 94.62 188 MET A C 1
ATOM 1515 O O . MET A 1 188 ? 10.636 5.177 10.701 1.00 94.62 188 MET A O 1
ATOM 1519 N N . PHE A 1 189 ? 11.206 3.599 9.215 1.00 90.88 189 PHE A N 1
ATOM 1520 C CA . PHE A 1 189 ? 9.821 3.190 8.949 1.00 90.88 189 PHE A CA 1
ATOM 1521 C C . PHE A 1 189 ? 9.104 2.653 10.196 1.00 90.88 189 PHE A C 1
ATOM 1523 O O . PHE A 1 189 ? 7.920 2.926 10.387 1.00 90.88 189 PHE A O 1
ATOM 1530 N N . GLN A 1 190 ? 9.813 1.938 11.075 1.00 90.94 190 GLN A N 1
ATOM 1531 C CA . GLN A 1 190 ? 9.263 1.470 12.355 1.00 90.94 190 GLN A CA 1
ATOM 1532 C C . GLN A 1 190 ? 8.909 2.633 13.290 1.00 90.94 190 GLN A C 1
ATOM 1534 O O . GLN A 1 190 ? 7.855 2.618 13.932 1.00 90.94 190 GLN A O 1
ATOM 1539 N N . ASN A 1 191 ? 9.757 3.660 13.343 1.00 94.00 191 ASN A N 1
ATOM 1540 C CA . ASN A 1 191 ? 9.497 4.853 14.144 1.00 94.00 191 ASN A CA 1
ATOM 1541 C C . ASN A 1 191 ? 8.331 5.668 13.575 1.00 94.00 191 ASN A C 1
ATOM 1543 O O . ASN A 1 191 ? 7.463 6.081 14.341 1.00 94.00 191 ASN A O 1
ATOM 1547 N N . ILE A 1 192 ? 8.246 5.819 12.247 1.00 92.19 192 ILE A N 1
ATOM 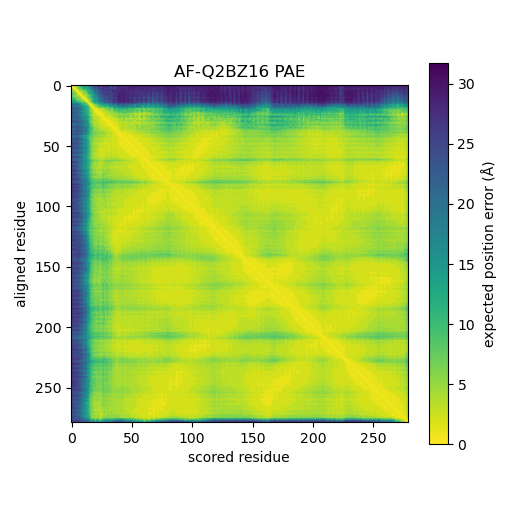1548 C CA . ILE A 1 192 ? 7.092 6.443 11.580 1.00 92.19 192 ILE A CA 1
ATOM 1549 C C . ILE A 1 192 ? 5.801 5.697 11.943 1.00 92.19 192 ILE A C 1
ATOM 1551 O O . ILE A 1 192 ? 4.838 6.327 12.371 1.00 92.19 192 ILE A O 1
ATOM 1555 N N . ALA A 1 193 ? 5.785 4.362 11.854 1.00 90.06 193 ALA A N 1
ATOM 1556 C CA . ALA A 1 193 ? 4.619 3.558 12.230 1.00 90.06 193 ALA A CA 1
ATOM 1557 C C . ALA A 1 193 ? 4.227 3.750 13.708 1.00 90.06 193 ALA A C 1
ATOM 1559 O O . ALA A 1 193 ? 3.054 3.936 14.023 1.00 90.06 193 ALA A O 1
ATOM 1560 N N . THR A 1 194 ? 5.211 3.783 14.610 1.00 92.25 194 THR A N 1
ATOM 1561 C CA . THR A 1 194 ? 4.986 4.022 16.046 1.00 92.25 194 THR A CA 1
ATOM 1562 C C . THR A 1 194 ? 4.434 5.429 16.309 1.00 92.25 194 THR A C 1
ATOM 1564 O O . THR A 1 194 ? 3.517 5.606 17.111 1.00 92.25 194 THR A O 1
ATOM 1567 N N . ASN A 1 195 ? 4.950 6.448 15.613 1.00 94.44 195 ASN A N 1
ATOM 1568 C CA . ASN A 1 195 ? 4.431 7.814 15.698 1.00 94.44 195 ASN A CA 1
ATOM 1569 C C . ASN A 1 195 ? 2.989 7.901 15.185 1.00 94.44 195 ASN A C 1
ATOM 1571 O O . ASN A 1 195 ? 2.161 8.547 15.826 1.00 94.44 195 ASN A O 1
ATOM 1575 N N . ASN A 1 196 ? 2.676 7.211 14.086 1.00 92.88 196 ASN A N 1
ATOM 1576 C CA . ASN A 1 196 ? 1.328 7.169 13.527 1.00 92.88 196 ASN A CA 1
ATOM 1577 C C . ASN A 1 196 ? 0.324 6.543 14.504 1.00 92.88 196 ASN A C 1
ATOM 1579 O O . ASN A 1 196 ? -0.769 7.082 14.660 1.00 92.88 196 ASN A O 1
ATOM 1583 N N . LEU A 1 197 ? 0.697 5.467 15.209 1.00 92.25 197 LEU A N 1
ATOM 1584 C CA . LEU A 1 197 ? -0.154 4.868 16.243 1.00 92.25 197 LEU A CA 1
ATOM 1585 C C . LEU A 1 197 ? -0.404 5.834 17.409 1.00 92.25 197 LEU A C 1
ATOM 1587 O O . LEU A 1 197 ? -1.538 5.988 17.860 1.00 92.25 197 LEU A O 1
ATOM 1591 N N . SER A 1 198 ? 0.639 6.523 17.878 1.00 94.56 198 SER A N 1
ATOM 1592 C CA . SER A 1 198 ? 0.516 7.516 18.955 1.00 94.56 198 SER A CA 1
ATOM 1593 C C . SER A 1 198 ? -0.418 8.677 18.574 1.00 94.56 198 SER A C 1
ATOM 1595 O O . SER A 1 198 ? -1.281 9.091 19.358 1.00 94.56 198 SER A O 1
ATOM 1597 N N . GLN A 1 199 ? -0.306 9.166 17.334 1.00 94.69 199 GLN A N 1
ATOM 1598 C CA . GLN A 1 199 ? -1.201 10.188 16.787 1.00 94.69 199 GLN A CA 1
ATOM 1599 C C . GLN A 1 199 ? -2.637 9.667 16.675 1.00 94.69 199 GLN A C 1
ATOM 1601 O O . GLN A 1 199 ? -3.556 10.324 17.161 1.00 94.69 199 GLN A O 1
ATOM 1606 N N . LEU A 1 200 ? -2.831 8.462 16.131 1.00 93.50 200 LEU A N 1
ATOM 1607 C CA . LEU A 1 200 ? -4.146 7.827 16.028 1.00 93.50 200 LEU A CA 1
ATOM 1608 C C . LEU A 1 200 ? -4.811 7.688 17.404 1.00 93.50 200 LEU A C 1
ATOM 1610 O O . LEU A 1 200 ? -5.959 8.091 17.574 1.00 93.50 200 LEU A O 1
ATOM 1614 N N . LYS A 1 201 ? -4.076 7.215 18.416 1.00 95.25 201 LYS A N 1
ATOM 1615 C CA . LYS A 1 201 ? -4.549 7.112 19.806 1.00 95.25 201 LYS A CA 1
ATOM 1616 C C . LYS A 1 201 ? -5.022 8.453 20.361 1.00 95.25 201 LYS A C 1
ATOM 1618 O O . LYS A 1 201 ? -6.028 8.511 21.066 1.00 95.25 201 LYS A O 1
ATOM 1623 N N . THR A 1 202 ? -4.317 9.535 20.041 1.00 95.94 202 THR A N 1
ATOM 1624 C CA . THR A 1 202 ? -4.700 10.892 20.456 1.00 95.94 202 THR A CA 1
ATOM 1625 C C . THR A 1 202 ? -5.981 11.346 19.757 1.00 95.94 202 THR A C 1
ATOM 1627 O O . THR A 1 202 ? -6.894 11.839 20.419 1.00 95.94 202 THR A O 1
ATOM 1630 N N . ILE A 1 203 ? -6.086 11.117 18.445 1.00 96.44 203 ILE A N 1
ATOM 1631 C CA . ILE A 1 203 ? -7.257 11.498 17.646 1.00 96.44 203 ILE A CA 1
ATOM 1632 C C . ILE A 1 203 ? -8.503 10.712 18.092 1.00 96.44 203 ILE A C 1
ATOM 1634 O O . ILE A 1 203 ? -9.556 11.306 18.316 1.00 96.44 203 ILE A O 1
ATOM 1638 N N . LEU A 1 204 ? -8.388 9.398 18.320 1.00 95.19 204 LEU A N 1
ATOM 1639 C CA . LEU A 1 204 ? -9.501 8.536 18.750 1.00 95.19 204 LEU A CA 1
ATOM 1640 C C . LEU A 1 204 ? -10.049 8.893 20.143 1.00 95.19 204 LEU A C 1
ATOM 1642 O O . LEU A 1 204 ? -11.252 8.773 20.397 1.00 95.19 204 LEU A O 1
ATOM 1646 N N . LYS A 1 205 ? -9.207 9.409 21.048 1.00 93.31 205 LYS A N 1
ATOM 1647 C CA . LYS A 1 205 ? -9.671 9.953 22.339 1.00 93.31 205 LYS A CA 1
ATOM 1648 C C . LYS A 1 205 ? -10.569 11.180 22.170 1.00 93.31 205 LYS A C 1
ATOM 1650 O O . LYS A 1 205 ? -11.416 11.430 23.021 1.00 93.31 205 LYS A O 1
ATOM 1655 N N . GLN A 1 206 ? -10.421 11.911 21.067 1.00 94.31 206 GLN A N 1
ATOM 1656 C CA . GLN A 1 206 ? -11.198 13.104 20.735 1.00 94.31 206 GLN A CA 1
ATOM 1657 C C . GLN A 1 206 ? -12.310 12.822 19.712 1.00 94.31 206 GLN A C 1
ATOM 1659 O O . GLN A 1 206 ? -12.802 13.748 19.078 1.00 94.31 206 GLN A O 1
ATOM 1664 N N . ARG A 1 207 ? -12.759 11.566 19.563 1.00 94.69 207 ARG A N 1
ATOM 1665 C CA . ARG A 1 207 ? -13.737 11.155 18.532 1.00 94.69 207 ARG A CA 1
ATOM 1666 C C . ARG A 1 207 ? -15.076 11.896 18.512 1.00 94.69 207 ARG A C 1
ATOM 1668 O O . ARG A 1 207 ? -15.775 11.871 17.509 1.00 94.69 207 ARG A O 1
ATOM 1675 N N . LYS A 1 208 ? -15.442 12.552 19.615 1.00 93.19 208 LYS A N 1
ATOM 1676 C CA . LYS A 1 208 ? -16.665 13.365 19.729 1.00 93.19 208 LYS A CA 1
ATOM 1677 C C . LYS A 1 208 ? -16.452 14.841 19.358 1.00 93.19 208 LYS A C 1
ATOM 1679 O O . LYS A 1 208 ? -17.407 15.607 19.355 1.00 93.19 208 LYS A O 1
ATOM 1684 N N . ASN A 1 209 ? -15.217 15.253 19.070 1.00 95.12 209 ASN A N 1
ATOM 1685 C CA . ASN A 1 209 ? -14.895 16.605 18.631 1.00 95.12 209 ASN A CA 1
ATOM 1686 C C . ASN A 1 209 ? -15.339 16.812 17.166 1.00 95.12 209 ASN A C 1
ATOM 1688 O O . ASN A 1 209 ? -15.142 15.937 16.325 1.00 95.12 209 ASN A O 1
ATOM 1692 N N . VAL A 1 210 ? -15.877 17.993 16.841 1.00 94.94 210 VAL A N 1
ATOM 1693 C CA . VAL A 1 210 ? -16.232 18.408 15.475 1.00 94.94 210 VAL A CA 1
ATOM 1694 C C . VAL A 1 210 ? -15.061 18.314 14.480 1.00 94.94 210 VAL A C 1
ATOM 1696 O O . VAL A 1 210 ? -15.285 18.031 13.307 1.00 94.94 210 VAL A O 1
ATOM 1699 N N . GLN A 1 211 ? -13.806 18.469 14.922 1.00 96.44 211 GLN A N 1
ATOM 1700 C CA . GLN A 1 211 ? -12.629 18.308 14.054 1.00 96.44 211 GLN A CA 1
ATOM 1701 C C . GLN A 1 211 ? -12.198 16.847 13.827 1.00 96.44 211 GLN A C 1
ATOM 1703 O O . GLN A 1 211 ? -11.309 16.607 13.003 1.00 96.44 211 GLN A O 1
ATOM 1708 N N . PHE A 1 212 ? -12.803 15.867 14.510 1.00 96.94 212 PHE A N 1
ATOM 1709 C CA . PHE A 1 212 ? -12.353 14.470 14.493 1.00 96.94 212 PHE A CA 1
ATOM 1710 C C . PHE A 1 212 ? -12.210 13.898 13.079 1.00 96.94 212 PHE A C 1
ATOM 1712 O O . PHE A 1 212 ? -11.151 13.370 12.743 1.00 96.94 212 PHE A O 1
ATOM 1719 N N . ALA A 1 213 ? -13.239 14.061 12.240 1.00 96.75 213 ALA A N 1
ATOM 1720 C CA . ALA A 1 213 ? -13.233 13.537 10.875 1.00 96.75 213 ALA A CA 1
ATOM 1721 C C . ALA A 1 213 ? -12.041 14.088 10.076 1.00 96.75 213 ALA A C 1
ATOM 1723 O O . ALA A 1 213 ? -11.212 13.324 9.588 1.00 96.75 213 ALA A O 1
ATOM 1724 N N . SER A 1 214 ? -11.870 15.414 10.071 1.00 97.25 214 SER A N 1
ATOM 1725 C CA . SER A 1 214 ? -10.750 16.068 9.382 1.00 97.25 214 SER A CA 1
ATOM 1726 C C . SER A 1 214 ? -9.373 15.639 9.912 1.00 97.25 214 SER A C 1
ATOM 1728 O O . SER A 1 214 ? -8.418 15.535 9.144 1.00 97.25 214 SER A O 1
ATOM 1730 N N . SER A 1 215 ? -9.261 15.334 11.212 1.00 97.44 215 SER A N 1
ATOM 1731 C CA . SER A 1 215 ? -8.017 14.834 11.809 1.00 97.44 215 SER A CA 1
ATOM 1732 C C . SER A 1 215 ? -7.692 13.408 11.368 1.00 97.44 215 SER A C 1
ATOM 1734 O O . SER A 1 215 ? -6.538 13.132 11.044 1.00 97.44 215 SER A O 1
ATOM 1736 N N . ILE A 1 216 ? -8.685 12.513 11.300 1.00 97.06 216 ILE A N 1
ATOM 1737 C CA . ILE A 1 216 ? -8.488 11.153 10.773 1.00 97.06 216 ILE A CA 1
ATOM 1738 C C . ILE A 1 216 ? -8.137 11.194 9.285 1.00 97.06 216 ILE A C 1
ATOM 1740 O O . ILE A 1 216 ? -7.170 10.557 8.874 1.00 97.06 216 ILE A O 1
ATOM 1744 N N . GLU A 1 217 ? -8.854 11.981 8.481 1.00 96.38 217 GLU A N 1
ATOM 1745 C CA . GLU A 1 217 ? -8.557 12.132 7.053 1.00 96.38 217 GLU A CA 1
ATOM 1746 C C . GLU A 1 217 ? -7.127 12.631 6.815 1.00 96.38 217 GLU A C 1
ATOM 1748 O O . GLU A 1 217 ? -6.398 12.098 5.972 1.00 96.38 217 GLU A O 1
ATOM 1753 N N . GLN A 1 218 ? -6.691 13.638 7.579 1.00 96.25 218 GLN A N 1
ATOM 1754 C CA . GLN A 1 218 ? -5.322 14.135 7.493 1.00 96.25 218 GLN A CA 1
ATOM 1755 C C . GLN A 1 218 ? -4.308 13.081 7.951 1.00 96.25 218 GLN A C 1
ATOM 1757 O O . GLN A 1 218 ? -3.243 12.957 7.341 1.00 96.25 218 GLN A O 1
ATOM 1762 N N . GLN A 1 219 ? -4.633 12.299 8.982 1.00 95.38 219 GLN A N 1
ATOM 1763 C CA . GLN A 1 219 ? -3.769 11.223 9.453 1.00 95.38 219 GLN A CA 1
ATOM 1764 C C . GLN A 1 219 ? -3.598 10.127 8.398 1.00 95.38 219 GLN A C 1
ATOM 1766 O O . GLN A 1 219 ? -2.476 9.689 8.151 1.00 95.38 219 GLN A O 1
ATOM 1771 N N . VAL A 1 220 ? -4.674 9.733 7.717 1.00 92.69 220 VAL A N 1
ATOM 1772 C CA . VAL A 1 220 ? -4.628 8.764 6.612 1.00 92.69 220 VAL A CA 1
ATOM 1773 C C . VAL A 1 220 ? -3.746 9.277 5.475 1.00 92.69 220 VAL A C 1
ATOM 1775 O O . VAL A 1 220 ? -2.885 8.542 4.991 1.00 92.69 220 VAL A O 1
ATOM 1778 N N . LYS A 1 221 ? -3.880 10.556 5.096 1.00 93.50 221 LYS A N 1
ATOM 1779 C CA . LYS A 1 221 ? -2.996 11.181 4.096 1.00 93.50 221 LYS A CA 1
ATOM 1780 C C . LYS A 1 221 ? -1.531 11.144 4.526 1.00 93.50 221 LYS A C 1
ATOM 1782 O O . LYS A 1 221 ? -0.668 10.791 3.725 1.00 93.50 221 LYS A O 1
ATOM 1787 N N . ASN A 1 222 ? -1.239 11.474 5.785 1.00 92.31 222 ASN A N 1
ATOM 1788 C CA . ASN A 1 222 ? 0.127 11.435 6.312 1.00 92.31 222 ASN A CA 1
ATOM 1789 C C . ASN A 1 222 ? 0.704 10.011 6.272 1.00 92.31 222 ASN A C 1
ATOM 1791 O O . ASN A 1 222 ? 1.847 9.830 5.862 1.00 92.31 222 ASN A O 1
ATOM 1795 N N . ILE A 1 223 ? -0.091 8.997 6.629 1.00 89.06 223 ILE A N 1
ATOM 1796 C CA . ILE A 1 223 ? 0.317 7.587 6.573 1.00 89.06 223 ILE A CA 1
ATOM 1797 C C . ILE A 1 223 ? 0.634 7.169 5.129 1.00 89.06 223 ILE A C 1
ATOM 1799 O O . ILE A 1 223 ? 1.695 6.599 4.882 1.00 89.06 223 ILE A O 1
ATOM 1803 N N . LEU A 1 224 ? -0.244 7.478 4.170 1.00 86.12 224 LEU A N 1
ATOM 1804 C CA . LEU A 1 224 ? -0.088 7.056 2.770 1.00 86.12 224 LEU A CA 1
ATOM 1805 C C . LEU A 1 224 ? 1.055 7.769 2.040 1.00 86.12 224 LEU A C 1
ATOM 1807 O O . LEU A 1 224 ? 1.750 7.151 1.234 1.00 86.12 224 LEU A O 1
ATOM 1811 N N . SER A 1 225 ? 1.283 9.047 2.345 1.00 87.12 225 SER A N 1
ATOM 1812 C CA . SER A 1 225 ? 2.436 9.808 1.840 1.00 87.12 225 SER A CA 1
ATOM 1813 C C . SER A 1 225 ? 3.723 9.566 2.626 1.00 87.12 225 SER A C 1
ATOM 1815 O O . SER A 1 225 ? 4.770 10.087 2.243 1.00 87.12 225 SER A O 1
ATOM 1817 N N . LEU A 1 226 ? 3.655 8.797 3.720 1.00 87.06 226 LEU A N 1
ATOM 1818 C CA . LEU A 1 226 ? 4.721 8.626 4.712 1.00 87.06 226 LEU A CA 1
ATOM 1819 C C . LEU A 1 226 ? 5.213 9.954 5.317 1.00 87.06 226 LEU A C 1
ATOM 1821 O O . LEU A 1 226 ? 6.302 10.007 5.890 1.00 87.06 226 LEU A O 1
ATOM 1825 N N . LYS A 1 227 ? 4.420 11.026 5.211 1.00 88.88 227 LYS A N 1
ATOM 1826 C CA . LYS A 1 227 ? 4.777 12.358 5.695 1.00 88.88 227 LYS A CA 1
ATOM 1827 C C . LYS A 1 227 ? 4.998 12.324 7.202 1.00 88.88 227 LYS A C 1
ATOM 1829 O O . LYS A 1 227 ? 4.082 12.054 7.978 1.00 88.88 227 LYS A O 1
ATOM 1834 N N . ASN A 1 228 ? 6.212 12.662 7.618 1.00 91.88 228 ASN A N 1
ATOM 1835 C CA . ASN A 1 228 ? 6.601 12.695 9.019 1.00 91.88 228 ASN A CA 1
ATOM 1836 C C . ASN A 1 228 ? 7.655 13.786 9.225 1.00 91.88 228 ASN A C 1
ATOM 1838 O O . ASN A 1 228 ? 8.737 13.704 8.660 1.00 91.88 228 ASN A O 1
ATOM 1842 N N . ALA A 1 229 ? 7.354 14.792 10.050 1.00 91.31 229 ALA A N 1
ATOM 1843 C CA . ALA A 1 229 ? 8.238 15.945 10.235 1.00 91.31 229 ALA A CA 1
ATOM 1844 C C . ALA A 1 229 ? 9.617 15.580 10.816 1.00 91.31 229 ALA A C 1
ATOM 1846 O O . ALA A 1 229 ? 10.603 16.225 10.478 1.00 91.31 229 ALA A O 1
ATOM 1847 N N . VAL A 1 230 ? 9.696 14.541 11.655 1.00 94.00 230 VAL A N 1
ATOM 1848 C CA . VAL A 1 230 ? 10.950 14.092 12.284 1.00 94.00 230 VAL A CA 1
ATOM 1849 C C . VAL A 1 230 ? 11.847 13.383 11.270 1.00 94.00 230 VAL A C 1
ATOM 1851 O O . VAL A 1 230 ? 13.058 13.576 11.279 1.00 94.00 230 VAL A O 1
ATOM 1854 N N . PHE A 1 231 ? 11.257 12.586 10.378 1.00 94.94 231 PHE A N 1
ATOM 1855 C CA . PHE A 1 231 ? 11.991 11.743 9.429 1.00 94.94 231 PHE A CA 1
ATOM 1856 C C . PHE A 1 231 ? 11.951 12.251 7.979 1.00 94.94 231 PHE A C 1
ATOM 1858 O O . PHE A 1 231 ? 12.395 11.534 7.085 1.00 94.94 231 PHE A O 1
ATOM 1865 N N . GLN A 1 232 ? 11.450 13.467 7.723 1.00 94.12 232 GLN A N 1
ATOM 1866 C CA . GLN A 1 232 ? 11.202 13.954 6.360 1.00 94.12 232 GLN A CA 1
ATOM 1867 C C . GLN A 1 232 ? 12.473 13.957 5.503 1.00 94.12 232 GLN A C 1
ATOM 1869 O O . GLN A 1 232 ? 12.464 13.402 4.410 1.00 94.12 232 GLN A O 1
ATOM 1874 N N . THR A 1 233 ? 13.584 14.487 6.022 1.00 95.94 233 THR A N 1
ATOM 1875 C CA . THR A 1 233 ? 14.867 14.511 5.300 1.00 95.94 233 THR A CA 1
ATOM 1876 C C . THR A 1 233 ? 15.358 13.101 4.960 1.00 95.94 233 THR A C 1
ATOM 1878 O O . THR A 1 233 ? 15.722 12.827 3.820 1.00 95.94 233 THR A O 1
ATOM 1881 N N . GLN A 1 234 ? 15.308 12.172 5.922 1.00 95.94 234 GLN A N 1
ATOM 1882 C CA . GLN A 1 234 ? 15.741 10.786 5.710 1.00 95.94 234 GLN A CA 1
ATOM 1883 C C . GLN A 1 234 ? 14.835 10.048 4.706 1.00 95.94 234 GLN A C 1
ATOM 1885 O O . GLN A 1 234 ? 15.309 9.223 3.918 1.00 95.94 234 GLN A O 1
ATOM 1890 N N . LEU A 1 235 ? 13.532 10.349 4.709 1.00 94.38 235 LEU A N 1
ATOM 1891 C CA . LEU A 1 235 ? 12.578 9.828 3.734 1.00 94.38 235 LEU A CA 1
ATOM 1892 C C . LEU A 1 235 ? 12.872 10.362 2.327 1.00 94.38 235 LEU A C 1
ATOM 1894 O O . LEU A 1 235 ? 12.863 9.582 1.373 1.00 94.38 235 LEU A O 1
ATOM 1898 N N . ASP A 1 236 ? 13.162 11.656 2.198 1.00 95.38 236 ASP A N 1
ATOM 1899 C CA . ASP A 1 236 ? 13.487 12.286 0.917 1.00 95.38 236 ASP A CA 1
ATOM 1900 C C . ASP A 1 236 ? 14.769 11.678 0.321 1.00 95.38 236 ASP A C 1
ATOM 1902 O O . ASP A 1 236 ? 14.785 11.276 -0.845 1.00 95.38 236 ASP A O 1
ATOM 1906 N N . GLU A 1 237 ? 15.812 11.493 1.136 1.00 96.12 237 GLU A N 1
ATOM 1907 C CA . GLU A 1 237 ? 17.049 10.807 0.741 1.00 96.12 237 GLU A CA 1
ATOM 1908 C C . GLU A 1 237 ? 16.801 9.355 0.307 1.00 96.12 237 GLU A C 1
ATOM 1910 O O . GLU A 1 237 ? 17.326 8.903 -0.718 1.00 96.12 237 GLU A O 1
ATOM 1915 N N . TYR A 1 238 ? 15.969 8.620 1.052 1.00 95.94 238 TYR A N 1
ATOM 1916 C CA . TYR A 1 238 ? 15.564 7.262 0.687 1.00 95.94 238 TYR A CA 1
ATOM 1917 C C . TYR A 1 238 ? 14.841 7.230 -0.666 1.00 95.94 238 TYR A C 1
ATOM 1919 O O . TYR A 1 238 ? 15.139 6.375 -1.506 1.00 95.94 238 TYR A O 1
ATOM 1927 N N . LEU A 1 239 ? 13.903 8.152 -0.901 1.00 94.94 239 LEU A N 1
ATOM 1928 C CA . LEU A 1 239 ? 13.150 8.218 -2.152 1.00 94.94 239 LEU A CA 1
ATOM 1929 C C . LEU A 1 239 ? 14.055 8.564 -3.337 1.00 94.94 239 LEU A C 1
ATOM 1931 O O . LEU A 1 239 ? 13.927 7.928 -4.384 1.00 94.94 239 LEU A O 1
ATOM 1935 N N . ILE A 1 240 ? 15.008 9.487 -3.171 1.00 96.75 240 ILE A N 1
ATOM 1936 C CA . ILE A 1 240 ? 16.003 9.815 -4.203 1.00 96.75 240 ILE A CA 1
ATOM 1937 C C . ILE A 1 240 ? 16.778 8.557 -4.616 1.00 96.75 240 ILE A C 1
ATOM 1939 O O . ILE A 1 240 ? 16.806 8.213 -5.801 1.00 96.75 240 ILE A O 1
ATOM 1943 N N . GLN A 1 241 ? 17.347 7.825 -3.653 1.00 97.38 241 GLN A N 1
ATOM 1944 C CA . GLN A 1 241 ? 18.107 6.601 -3.935 1.00 97.38 241 GLN A CA 1
ATOM 1945 C C . GLN A 1 241 ? 17.232 5.519 -4.577 1.00 97.38 241 GLN A C 1
ATOM 1947 O O . GLN A 1 241 ? 17.615 4.900 -5.574 1.00 97.38 241 GLN A O 1
ATOM 1952 N N . ARG A 1 242 ? 16.010 5.332 -4.065 1.00 95.50 242 ARG A N 1
ATOM 1953 C CA . ARG A 1 242 ? 15.039 4.394 -4.636 1.00 95.50 242 ARG A CA 1
ATOM 1954 C C . ARG A 1 242 ? 14.716 4.732 -6.092 1.00 95.50 242 ARG A C 1
ATOM 1956 O O . ARG A 1 242 ? 14.669 3.825 -6.922 1.00 95.50 242 ARG A O 1
ATOM 1963 N N . PHE A 1 243 ? 14.499 6.003 -6.426 1.00 96.38 243 PHE A N 1
ATOM 1964 C CA . PHE A 1 243 ? 14.174 6.411 -7.795 1.00 96.38 243 PHE A CA 1
ATOM 1965 C C . PHE A 1 243 ? 15.350 6.246 -8.755 1.00 96.38 243 PHE A C 1
ATOM 1967 O O . PHE A 1 243 ? 15.122 5.914 -9.918 1.00 96.38 243 PHE A O 1
ATOM 1974 N N . VAL A 1 244 ? 16.593 6.385 -8.284 1.00 97.50 244 VAL A N 1
ATOM 1975 C CA . VAL A 1 244 ? 17.784 6.046 -9.080 1.00 97.50 244 VAL A CA 1
ATOM 1976 C C . VAL A 1 244 ? 17.803 4.555 -9.425 1.00 97.50 244 VAL A C 1
ATOM 1978 O O . VAL A 1 244 ? 17.966 4.210 -10.595 1.00 97.50 244 VAL A O 1
ATOM 1981 N N . ILE A 1 245 ? 17.555 3.671 -8.453 1.00 97.44 245 ILE A N 1
ATOM 1982 C CA . ILE A 1 245 ? 17.494 2.220 -8.704 1.00 97.44 245 ILE A CA 1
ATOM 1983 C C . ILE A 1 245 ? 16.344 1.883 -9.665 1.00 97.44 245 ILE A C 1
ATOM 1985 O O . ILE A 1 245 ? 16.522 1.112 -10.607 1.00 97.44 245 ILE A O 1
ATOM 1989 N N . MET A 1 246 ? 15.166 2.491 -9.479 1.00 95.94 246 MET A N 1
ATOM 1990 C CA . MET A 1 246 ? 14.020 2.289 -10.376 1.00 95.94 246 MET A CA 1
ATOM 1991 C C . MET A 1 246 ? 14.304 2.771 -11.803 1.00 95.94 246 MET A C 1
ATOM 1993 O O . MET A 1 246 ? 13.914 2.099 -12.759 1.00 95.94 246 MET A O 1
ATOM 1997 N N . LYS A 1 247 ? 15.011 3.897 -11.960 1.00 97.62 247 LYS A N 1
ATOM 1998 C CA . LYS A 1 247 ? 15.477 4.387 -13.262 1.00 97.62 247 LYS A CA 1
ATOM 1999 C C . LYS A 1 247 ? 16.400 3.367 -13.925 1.00 97.62 247 LYS A C 1
ATOM 2001 O O . LYS A 1 247 ? 16.151 2.987 -15.063 1.00 97.62 247 LYS A O 1
ATOM 2006 N N . GLN A 1 248 ? 17.414 2.882 -13.209 1.00 98.25 248 GLN A N 1
ATOM 2007 C CA . GLN A 1 248 ? 18.355 1.885 -13.733 1.00 98.25 248 GLN A CA 1
ATOM 2008 C C . GLN A 1 248 ? 17.648 0.581 -14.127 1.00 98.25 248 GLN A C 1
ATOM 2010 O O . GLN A 1 248 ? 17.955 -0.007 -15.165 1.00 98.25 248 GLN A O 1
ATOM 2015 N N . LEU A 1 249 ? 16.660 0.144 -13.338 1.00 97.50 249 LEU A N 1
ATOM 2016 C CA . LEU A 1 249 ? 15.839 -1.018 -13.669 1.00 97.50 249 LEU A CA 1
ATOM 2017 C C . LEU A 1 249 ? 15.057 -0.782 -14.967 1.00 97.50 249 LEU A C 1
ATOM 2019 O O . LEU A 1 249 ? 15.060 -1.646 -15.842 1.00 97.50 249 LEU A O 1
ATOM 2023 N N . ASN A 1 250 ? 14.440 0.390 -15.122 1.00 96.88 250 ASN A N 1
ATOM 2024 C CA . ASN A 1 250 ? 13.699 0.746 -16.327 1.00 96.88 250 ASN A CA 1
ATOM 2025 C C . ASN A 1 250 ? 14.596 0.870 -17.574 1.00 96.88 250 ASN A C 1
ATOM 2027 O O . ASN A 1 250 ? 14.217 0.397 -18.642 1.00 96.88 250 ASN A O 1
ATOM 2031 N N . GLU A 1 251 ? 15.797 1.431 -17.438 1.00 97.81 251 GLU A N 1
ATOM 2032 C CA . GLU A 1 251 ? 16.797 1.502 -18.514 1.00 97.81 251 GLU A CA 1
ATOM 2033 C C . GLU A 1 251 ? 17.311 0.119 -18.933 1.00 97.81 251 GLU A C 1
ATOM 2035 O O . GLU A 1 251 ? 17.655 -0.086 -20.094 1.00 97.81 251 GLU A O 1
ATOM 2040 N N . SER A 1 252 ? 17.325 -0.849 -18.013 1.00 98.06 252 SER A N 1
ATOM 2041 C CA . SER A 1 252 ? 17.782 -2.217 -18.288 1.00 98.06 252 SER A CA 1
ATOM 2042 C C . SER A 1 252 ? 16.763 -3.096 -19.029 1.00 98.06 252 SER A C 1
ATOM 2044 O O . SER A 1 252 ? 17.060 -4.258 -19.318 1.00 98.06 252 SER A O 1
ATOM 2046 N N . LEU A 1 253 ? 15.546 -2.602 -19.292 1.00 98.00 253 LEU A N 1
ATOM 2047 C CA . LEU A 1 253 ? 14.491 -3.414 -19.895 1.00 98.00 253 LEU A CA 1
ATOM 2048 C C . LEU A 1 253 ? 14.819 -3.759 -21.349 1.00 98.00 253 LEU A C 1
ATOM 2050 O O . LEU A 1 253 ? 14.948 -2.891 -22.210 1.00 98.00 253 LEU A O 1
ATOM 2054 N N . SER A 1 254 ? 14.856 -5.056 -21.654 1.00 97.88 254 SER A N 1
ATOM 2055 C CA . SER A 1 254 ? 14.912 -5.506 -23.048 1.00 97.88 254 SER A CA 1
ATOM 2056 C C . SER A 1 254 ? 13.613 -5.162 -23.799 1.00 97.88 254 SER A C 1
ATOM 2058 O O . SER A 1 254 ? 12.550 -5.054 -23.178 1.00 97.88 254 SER A O 1
ATOM 2060 N N . PRO A 1 255 ? 13.619 -5.122 -25.148 1.00 97.56 255 PRO A N 1
ATOM 2061 C CA . PRO A 1 255 ? 12.393 -4.934 -25.927 1.00 97.56 255 PRO A CA 1
ATOM 2062 C C . PRO A 1 255 ? 11.291 -5.954 -25.599 1.00 97.56 255 PRO A C 1
ATOM 2064 O O . PRO A 1 255 ? 10.103 -5.639 -25.672 1.00 97.56 255 PRO A O 1
ATOM 2067 N N . ARG A 1 256 ? 11.665 -7.185 -25.215 1.00 98.06 256 ARG A N 1
ATOM 2068 C CA . ARG A 1 256 ? 10.716 -8.220 -24.780 1.00 98.06 256 ARG A CA 1
ATOM 2069 C C . ARG A 1 256 ? 10.076 -7.870 -23.435 1.00 98.06 256 ARG A C 1
ATOM 2071 O O . ARG A 1 256 ? 8.858 -7.977 -23.321 1.00 98.06 256 ARG A O 1
ATOM 2078 N N . GLN A 1 257 ? 10.872 -7.451 -22.453 1.00 98.00 257 GLN A N 1
ATOM 2079 C CA . GLN A 1 257 ? 10.379 -7.052 -21.130 1.00 98.00 257 GLN A CA 1
ATOM 2080 C C . GLN A 1 257 ? 9.519 -5.786 -21.212 1.00 98.00 257 GLN A C 1
ATOM 2082 O O . GLN A 1 257 ? 8.464 -5.725 -20.592 1.00 98.00 257 GLN A O 1
ATOM 2087 N N . LEU A 1 258 ? 9.898 -4.813 -22.050 1.00 97.44 258 LEU A N 1
ATOM 2088 C CA . LEU A 1 258 ? 9.085 -3.618 -22.278 1.00 97.44 258 LEU A CA 1
ATOM 2089 C C . LEU A 1 258 ? 7.714 -3.964 -22.883 1.00 97.44 258 LEU A C 1
ATOM 2091 O O . LEU A 1 258 ? 6.695 -3.452 -22.428 1.00 97.44 258 LEU A O 1
ATOM 2095 N N . ARG A 1 259 ? 7.659 -4.865 -23.875 1.00 97.81 259 ARG A N 1
ATOM 2096 C CA . ARG A 1 259 ? 6.376 -5.351 -24.419 1.00 97.81 259 ARG A CA 1
ATOM 2097 C C . ARG A 1 259 ? 5.539 -6.084 -23.372 1.00 97.81 259 ARG A C 1
ATOM 2099 O O . ARG A 1 259 ? 4.322 -5.920 -23.367 1.00 97.81 259 ARG A O 1
ATOM 2106 N N . TYR A 1 260 ? 6.176 -6.873 -22.505 1.00 96.25 260 TYR A N 1
ATOM 2107 C CA . TYR A 1 260 ? 5.505 -7.547 -21.393 1.00 96.25 260 TYR A CA 1
ATOM 2108 C C . TYR A 1 260 ? 4.870 -6.512 -20.450 1.00 96.25 260 TYR A C 1
ATOM 2110 O O . TYR A 1 260 ? 3.656 -6.525 -20.280 1.00 96.25 260 TYR A O 1
ATOM 2118 N N . LEU A 1 261 ? 5.649 -5.538 -19.969 1.00 95.56 261 LEU A N 1
ATOM 2119 C CA . LEU A 1 261 ? 5.173 -4.445 -19.113 1.00 95.56 261 LEU A CA 1
ATOM 2120 C C . LEU A 1 261 ? 3.998 -3.677 -19.732 1.00 95.56 261 LEU A C 1
ATOM 2122 O O . LEU A 1 261 ? 2.988 -3.428 -19.077 1.00 95.56 261 LEU A O 1
ATOM 2126 N N . GLN A 1 262 ? 4.098 -3.327 -21.016 1.00 97.62 262 GLN A N 1
ATOM 2127 C CA . GLN A 1 262 ? 3.023 -2.633 -21.729 1.00 97.62 262 GLN A CA 1
ATOM 2128 C C . GLN A 1 262 ? 1.736 -3.464 -21.805 1.00 97.62 262 GLN A C 1
ATOM 2130 O O . GLN A 1 262 ? 0.638 -2.905 -21.711 1.00 97.62 262 GLN A O 1
ATOM 2135 N N . ARG A 1 263 ? 1.852 -4.789 -21.950 1.00 96.88 263 ARG A N 1
ATOM 2136 C CA . ARG A 1 263 ? 0.704 -5.699 -21.940 1.00 96.88 263 ARG A CA 1
ATOM 2137 C C . ARG A 1 263 ? 0.071 -5.784 -20.552 1.00 96.88 263 ARG A C 1
ATOM 2139 O O . ARG A 1 263 ? -1.148 -5.664 -20.480 1.00 96.88 263 ARG A O 1
ATOM 2146 N N . GLU A 1 264 ? 0.859 -5.904 -19.485 1.00 94.44 264 GLU A N 1
ATOM 2147 C CA . GLU A 1 264 ? 0.333 -5.941 -18.110 1.00 94.44 264 GLU A CA 1
ATOM 2148 C C . GLU A 1 264 ? -0.401 -4.640 -17.752 1.00 94.44 264 GLU A C 1
ATOM 2150 O O . GLU A 1 264 ? -1.546 -4.672 -17.301 1.00 94.44 264 GLU A O 1
ATOM 2155 N N . LEU A 1 265 ? 0.180 -3.476 -18.073 1.00 94.06 265 LEU A N 1
ATOM 2156 C CA . LEU A 1 265 ? -0.479 -2.175 -17.878 1.00 94.06 265 LEU A CA 1
ATOM 2157 C C . LEU A 1 265 ? -1.770 -2.045 -18.707 1.00 94.06 265 LEU A C 1
ATOM 2159 O O . LEU A 1 265 ? -2.753 -1.460 -18.250 1.00 94.06 265 LEU A O 1
ATOM 2163 N N . THR A 1 266 ? -1.792 -2.610 -19.919 1.00 96.44 266 THR A N 1
ATOM 2164 C CA . THR A 1 266 ? -2.998 -2.647 -20.760 1.00 96.44 266 THR A CA 1
ATOM 2165 C C . THR A 1 266 ? -4.064 -3.555 -20.157 1.00 96.44 266 THR A C 1
ATOM 2167 O O .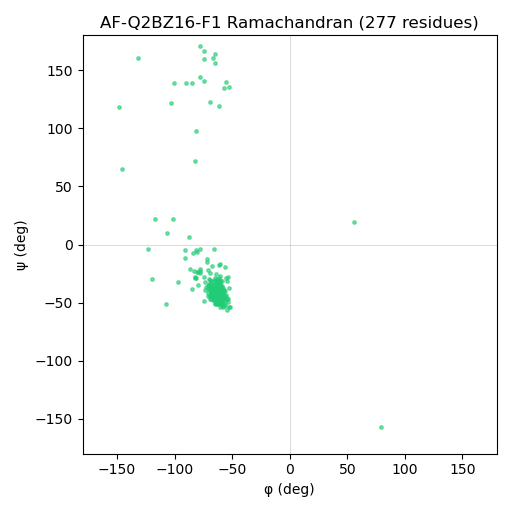 THR A 1 266 ? -5.238 -3.186 -20.163 1.00 96.44 266 THR A O 1
ATOM 2170 N N . SER A 1 267 ? -3.674 -4.719 -19.633 1.00 92.69 267 SER A N 1
ATOM 2171 C CA . SER A 1 267 ? -4.586 -5.647 -18.961 1.00 92.69 267 SER A CA 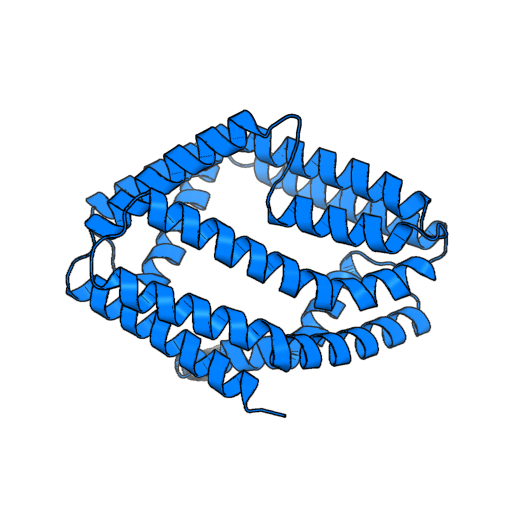1
ATOM 2172 C C . SER A 1 267 ? -5.229 -4.980 -17.750 1.00 92.69 267 SER A C 1
ATOM 2174 O O . SER A 1 267 ? -6.453 -4.889 -17.687 1.00 92.69 267 SER A O 1
ATOM 2176 N N . LEU A 1 268 ? -4.416 -4.381 -16.872 1.00 89.81 268 LEU A N 1
ATOM 2177 C CA . LEU A 1 268 ? -4.902 -3.655 -15.701 1.00 89.81 268 LEU A CA 1
ATOM 2178 C C . LEU A 1 268 ? -5.888 -2.544 -16.087 1.00 89.81 268 LEU A C 1
ATOM 2180 O O . LEU A 1 268 ? -6.951 -2.408 -15.486 1.00 89.81 268 LEU A O 1
ATOM 2184 N N . ARG A 1 269 ? -5.584 -1.761 -17.128 1.00 93.81 269 ARG A N 1
ATOM 2185 C CA . ARG A 1 269 ? -6.510 -0.728 -17.613 1.00 93.81 269 ARG A CA 1
ATOM 2186 C C . ARG A 1 269 ? -7.820 -1.293 -18.143 1.00 93.81 269 ARG A C 1
ATOM 2188 O O . ARG A 1 269 ? -8.857 -0.688 -17.893 1.00 93.81 269 ARG A O 1
ATOM 2195 N N . LYS A 1 270 ? -7.794 -2.416 -18.866 1.00 93.25 270 LYS A N 1
ATOM 2196 C CA . LYS A 1 270 ? -9.018 -3.087 -19.331 1.00 93.25 270 LYS A CA 1
ATOM 2197 C C . LYS A 1 270 ? -9.862 -3.562 -18.154 1.00 93.25 270 LYS A C 1
ATOM 2199 O O . LYS A 1 270 ? -11.083 -3.405 -18.185 1.00 93.25 270 LYS A O 1
ATOM 2204 N N . ASP A 1 271 ? -9.230 -4.091 -17.112 1.00 88.06 271 ASP A N 1
ATOM 2205 C CA . ASP A 1 271 ? -9.941 -4.519 -15.912 1.00 88.06 271 ASP A CA 1
ATOM 2206 C C . ASP A 1 271 ? -10.566 -3.335 -15.175 1.00 88.06 271 ASP A C 1
ATOM 2208 O O . ASP A 1 271 ? -11.765 -3.367 -14.896 1.00 88.06 271 ASP A O 1
ATOM 2212 N N . ILE A 1 272 ? -9.816 -2.245 -14.986 1.00 89.50 272 ILE A N 1
ATOM 2213 C CA . ILE A 1 272 ? -10.338 -0.991 -14.427 1.00 89.50 272 ILE A CA 1
ATOM 2214 C C . ILE A 1 272 ? -11.497 -0.444 -15.276 1.00 89.50 272 ILE A C 1
ATOM 2216 O O . ILE A 1 272 ? -12.536 -0.0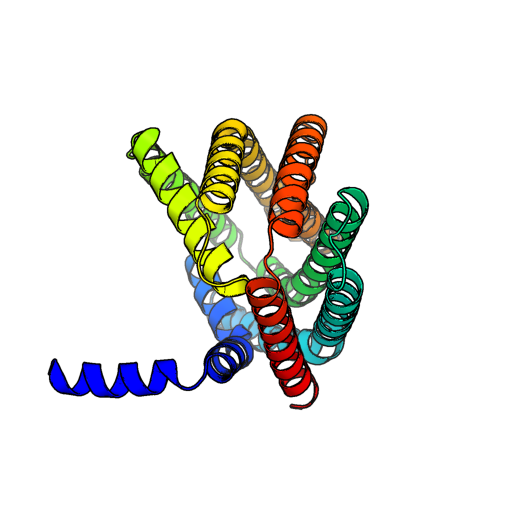84 -14.733 1.00 89.50 272 ILE A O 1
ATOM 2220 N N . ALA A 1 273 ? -11.363 -0.408 -16.604 1.00 92.44 273 ALA A N 1
ATOM 2221 C CA . ALA A 1 273 ? -12.419 0.073 -17.497 1.00 92.44 273 ALA A CA 1
ATOM 2222 C C . ALA A 1 273 ? -13.690 -0.788 -17.414 1.00 92.44 273 ALA A C 1
ATOM 2224 O O . ALA A 1 273 ? -14.793 -0.248 -17.412 1.00 92.44 273 ALA A O 1
ATOM 2225 N N . THR A 1 274 ? -13.537 -2.111 -17.285 1.00 90.75 274 THR A N 1
ATOM 2226 C CA . THR A 1 274 ? -14.668 -3.026 -17.062 1.00 90.75 274 THR A CA 1
ATOM 2227 C C . THR A 1 274 ? -15.378 -2.692 -15.749 1.00 90.75 274 THR A C 1
ATOM 2229 O O . THR A 1 274 ? -16.603 -2.637 -15.712 1.00 90.75 274 THR A O 1
ATOM 2232 N N . LEU A 1 275 ? -14.617 -2.456 -14.673 1.00 88.75 275 LEU A N 1
ATOM 2233 C CA . LEU A 1 275 ? -15.178 -2.100 -13.369 1.00 88.75 275 LEU A CA 1
ATOM 2234 C C . LEU A 1 275 ? -15.918 -0.762 -13.425 1.00 88.75 275 LEU A C 1
ATOM 2236 O O . LEU A 1 275 ? -17.007 -0.675 -12.886 1.00 88.75 275 LEU A O 1
ATOM 2240 N N . ILE A 1 276 ? -15.390 0.247 -14.124 1.00 88.88 276 ILE A N 1
ATOM 2241 C CA . ILE A 1 276 ? -16.064 1.547 -14.298 1.00 88.88 276 ILE A CA 1
ATOM 2242 C C . ILE A 1 276 ? -17.422 1.398 -15.010 1.00 88.88 276 ILE A C 1
ATOM 2244 O O . ILE A 1 276 ? -18.368 2.107 -14.683 1.00 88.88 276 ILE A O 1
ATOM 2248 N N . GLN A 1 277 ? -17.529 0.495 -15.991 1.00 83.56 277 GLN A N 1
ATOM 2249 C CA . GLN A 1 277 ? -18.753 0.306 -16.784 1.00 83.56 277 GLN A CA 1
ATOM 2250 C C . GLN A 1 277 ? -19.843 -0.496 -16.059 1.00 83.56 277 GLN A C 1
ATOM 2252 O O . GLN A 1 277 ? -21.013 -0.409 -16.433 1.00 83.56 277 GLN A O 1
ATOM 2257 N N . LYS A 1 278 ? -19.478 -1.280 -15.038 1.00 69.00 278 LYS A N 1
ATOM 2258 C CA . LYS A 1 278 ? -20.413 -2.104 -14.271 1.00 69.00 278 LYS A CA 1
ATOM 2259 C C . LYS A 1 278 ? -21.113 -1.230 -13.220 1.00 69.00 278 LYS A C 1
ATOM 2261 O O . LYS A 1 278 ? -20.529 -0.947 -12.171 1.00 69.00 278 LYS A O 1
ATOM 2266 N N . LYS A 1 279 ? -22.326 -0.766 -13.548 1.00 52.53 279 LYS A N 1
ATOM 2267 C CA . LYS A 1 279 ? -23.242 -0.142 -12.581 1.00 52.53 279 LYS A CA 1
ATOM 2268 C C . LYS A 1 279 ? -23.612 -1.158 -11.512 1.00 52.53 279 LYS A C 1
ATOM 2270 O O . LYS A 1 279 ? -24.019 -2.272 -11.908 1.00 52.53 279 LYS A O 1
#

Secondary structure (DSSP, 8-state):
-HHHHHHHHHHHTS-HHHHHHHHHHTHHHHHHHHHHTT----HHHHHHHHHHHHHHHHHHHHHHHHHHHHHHHHHHHHTTSPPPHHHHHHHHHHHHHHHHHHHHHHHHHHHHHHHH--HHHHHHHHHHHHHHHHHHHHHHHHS-HHHHHHHHHHHHHHHHHHHH-SPPHHHHHHHHHHHHHHHHTHHHHHHHHHHHHHHHHHHHHTTTSTTHHHHHHHHHHHHHHT--TTTHHHHHHHHHHHHHHHHHHHHT--HHHHHHHHHHHHHHHHHHHHHHH--

Mean predicted aligned error: 6.02 Å

Sequence (279 aa):
MLKRTISIIIICVMLSGCTFKLVYNSLDFWIDYYLSDYLDLDSQQQNELEQGLEIALAQHRQQQLAVFHKLISALQTDLKKPLTAAQIANYHRRFTQAGEASALVFVSPIIDVVKTMSTSQVTASLQTIEKEMAERREERLSKSPQQRLQDRYDELKDKTQDWIGGL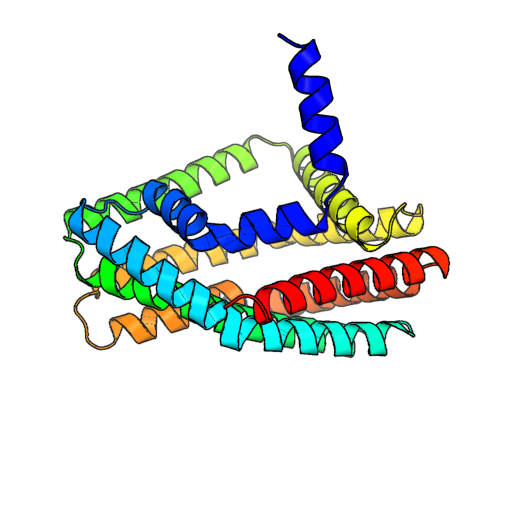TKQQKQLILSLAQLQLQQSTMFQNIATNNLSQLKTILKQRKNVQFASSIEQQVKNILSLKNAVFQTQLDEYLIQRFVIMKQLNESLSPRQLRYLQRELTSLRKDIATLIQKK